Protein AF-A0A7C1PRJ1-F1 (afdb_monomer)

pLDDT: mean 84.75, std 14.12, range [40.81, 98.5]

Solvent-accessible surface area (backbone atoms only — not comparable to full-atom values): 10157 Å² total; per-residue (Å²): 133,81,65,64,43,57,69,66,40,66,65,68,80,24,34,33,68,49,69,52,70,80,48,68,60,57,51,78,45,40,36,42,38,37,33,38,34,29,22,87,46,89,61,28,51,76,26,35,41,31,35,38,67,64,74,95,75,82,48,55,65,56,33,47,46,44,40,26,69,74,67,73,46,89,37,40,50,69,41,72,50,75,47,79,43,42,40,65,62,41,76,69,34,99,83,60,42,29,58,49,48,70,56,30,50,72,73,23,37,47,36,42,36,33,34,30,31,39,23,42,55,52,76,47,79,49,76,44,53,57,74,57,68,38,54,22,18,42,37,49,88,96,38,74,90,64,53,40,65,45,76,42,48,52,89,52,44,66,63,43,45,76,62,64,25,44,84,36,71,54,79,90,60,87,76,68,80,88,74,78,134

Structure (mmCIF, N/CA/C/O backbone):
data_AF-A0A7C1PRJ1-F1
#
_entry.id   AF-A0A7C1PRJ1-F1
#
loop_
_atom_site.group_PDB
_atom_site.id
_atom_site.type_symbol
_atom_site.label_atom_id
_atom_site.label_alt_id
_atom_site.label_comp_id
_atom_site.label_asym_id
_atom_site.label_entity_id
_atom_site.label_seq_id
_atom_site.pdbx_PDB_ins_code
_atom_site.Cartn_x
_atom_site.Cartn_y
_atom_site.Cartn_z
_atom_site.occupancy
_atom_site.B_iso_or_equiv
_atom_site.auth_seq_id
_atom_site.auth_comp_id
_atom_site.auth_asym_id
_atom_site.auth_atom_id
_atom_site.pdbx_PDB_model_num
ATOM 1 N N . MET A 1 1 ? 2.997 -19.842 -18.605 1.00 44.84 1 MET A N 1
ATOM 2 C CA . MET A 1 1 ? 3.016 -19.420 -17.193 1.00 44.84 1 MET A CA 1
ATOM 3 C C . MET A 1 1 ? 4.464 -19.127 -16.855 1.00 44.84 1 MET A C 1
ATOM 5 O O . MET A 1 1 ? 5.255 -20.061 -16.779 1.00 44.84 1 MET A O 1
ATOM 9 N N . PHE A 1 2 ? 4.849 -17.852 -16.844 1.00 41.69 2 PHE A N 1
ATOM 10 C CA . PHE A 1 2 ? 6.206 -17.475 -16.455 1.00 41.69 2 PHE A CA 1
ATOM 11 C C . PHE A 1 2 ? 6.364 -17.770 -14.956 1.00 41.69 2 PHE A C 1
ATOM 13 O O . PHE A 1 2 ? 5.438 -17.482 -14.199 1.00 41.69 2 PHE A O 1
ATOM 20 N N . PRO A 1 3 ? 7.455 -18.409 -14.512 1.00 54.06 3 PRO A N 1
ATOM 21 C CA . PRO A 1 3 ? 7.665 -18.651 -13.092 1.00 54.06 3 PRO A CA 1
ATOM 22 C C . PRO A 1 3 ? 7.803 -17.309 -12.362 1.00 54.06 3 PRO A C 1
ATOM 24 O O . PRO A 1 3 ? 8.661 -16.502 -12.718 1.00 54.06 3 PRO A O 1
ATOM 27 N N . HIS A 1 4 ? 6.959 -17.079 -11.354 1.00 60.19 4 HIS A N 1
ATOM 28 C CA . HIS A 1 4 ? 7.055 -15.903 -10.491 1.00 60.19 4 HIS A CA 1
ATOM 29 C C . HIS A 1 4 ? 8.361 -15.946 -9.684 1.00 60.19 4 HIS A C 1
ATOM 31 O O . HIS A 1 4 ? 8.745 -17.006 -9.176 1.00 60.19 4 HIS A O 1
ATOM 37 N N . ARG A 1 5 ? 9.039 -14.803 -9.549 1.00 71.88 5 ARG A N 1
ATOM 38 C CA . ARG A 1 5 ? 10.147 -14.639 -8.606 1.00 71.88 5 ARG A CA 1
ATOM 39 C C . ARG A 1 5 ? 9.638 -14.724 -7.175 1.00 71.88 5 ARG A C 1
ATOM 41 O O . ARG A 1 5 ? 8.565 -14.220 -6.850 1.00 71.88 5 ARG A O 1
ATOM 48 N N . GLN A 1 6 ? 10.452 -15.339 -6.327 1.00 80.19 6 GLN A N 1
ATOM 49 C CA . GLN A 1 6 ? 10.369 -15.154 -4.883 1.00 80.19 6 GLN A CA 1
ATOM 50 C C . GLN A 1 6 ? 11.052 -13.825 -4.524 1.00 80.19 6 GLN A C 1
ATOM 52 O O . GLN A 1 6 ? 11.811 -13.273 -5.325 1.00 80.19 6 GLN A O 1
ATOM 57 N N . PHE A 1 7 ? 10.815 -13.337 -3.311 1.00 85.12 7 PHE A N 1
ATOM 58 C CA . PHE A 1 7 ? 11.649 -12.291 -2.720 1.00 85.12 7 PHE A CA 1
ATOM 59 C C . PHE A 1 7 ? 13.135 -12.680 -2.777 1.00 85.12 7 PHE A C 1
ATOM 61 O O . PHE A 1 7 ? 13.467 -13.869 -2.755 1.00 85.12 7 PHE A O 1
ATOM 68 N N . ASP A 1 8 ? 14.011 -11.684 -2.909 1.00 82.00 8 ASP A N 1
ATOM 69 C CA . ASP A 1 8 ? 15.469 -11.832 -3.041 1.00 82.00 8 ASP A CA 1
ATOM 70 C C . ASP A 1 8 ? 15.973 -12.580 -4.296 1.00 82.00 8 ASP A C 1
ATOM 72 O O . ASP A 1 8 ? 17.187 -12.709 -4.500 1.00 82.00 8 ASP A O 1
ATOM 76 N N . ASP A 1 9 ? 15.089 -13.038 -5.193 1.00 80.19 9 ASP A N 1
ATOM 77 C CA . ASP A 1 9 ? 15.491 -13.689 -6.443 1.00 80.19 9 ASP A CA 1
ATOM 78 C C . ASP A 1 9 ? 15.912 -12.645 -7.495 1.00 80.19 9 ASP A C 1
ATOM 80 O O . ASP A 1 9 ? 15.100 -11.928 -8.087 1.00 80.19 9 ASP A O 1
ATOM 84 N N . LYS A 1 10 ? 17.219 -12.572 -7.767 1.00 76.31 10 LYS A N 1
ATOM 85 C CA . LYS A 1 10 ? 17.805 -11.668 -8.772 1.00 76.31 10 LYS A CA 1
ATOM 86 C C . LYS A 1 10 ? 17.862 -12.263 -10.190 1.00 76.31 10 LYS A C 1
ATOM 88 O O . LYS A 1 10 ? 18.464 -11.645 -11.067 1.00 76.31 10 LYS A O 1
ATOM 93 N N . ALA A 1 11 ? 17.270 -13.435 -10.440 1.00 71.75 11 ALA A N 1
ATOM 94 C CA . ALA A 1 11 ? 17.281 -14.076 -11.756 1.00 71.75 11 ALA A CA 1
ATOM 95 C C . ALA A 1 11 ? 16.498 -13.281 -12.816 1.00 71.75 11 ALA A C 1
ATOM 97 O O . ALA A 1 11 ? 15.310 -13.054 -12.654 1.00 71.75 11 ALA A O 1
ATOM 98 N N . VAL A 1 12 ? 17.148 -12.927 -13.928 1.00 69.62 12 VAL A N 1
ATOM 99 C CA . VAL A 1 12 ? 16.560 -12.181 -15.065 1.00 69.62 12 VAL A CA 1
ATOM 100 C C . VAL A 1 12 ? 15.389 -12.911 -15.753 1.00 69.62 12 VAL A C 1
ATOM 102 O O . VAL A 1 12 ? 15.313 -14.143 -15.709 1.00 69.62 12 VAL A O 1
ATOM 105 N N . ASN A 1 13 ? 14.531 -12.161 -16.455 1.00 71.06 13 ASN A N 1
ATOM 106 C CA . ASN A 1 13 ? 13.353 -12.620 -17.211 1.00 71.06 13 ASN A CA 1
ATOM 107 C C . ASN A 1 13 ? 12.312 -13.396 -16.379 1.00 71.06 13 ASN A C 1
ATOM 109 O O . ASN A 1 13 ? 11.837 -14.470 -16.771 1.00 71.06 13 ASN A O 1
ATOM 113 N N . ARG A 1 14 ? 11.976 -12.878 -15.198 1.00 76.06 14 ARG A N 1
ATOM 114 C CA . ARG A 1 14 ? 10.925 -13.400 -14.320 1.00 76.06 14 ARG A CA 1
ATOM 115 C C . ARG A 1 14 ? 10.167 -12.273 -13.641 1.00 76.06 14 ARG A C 1
ATOM 117 O O . ARG A 1 14 ? 10.776 -11.418 -13.008 1.00 76.06 14 ARG A O 1
ATOM 124 N N . VAL A 1 15 ? 8.845 -12.342 -13.698 1.00 83.50 15 VAL A N 1
ATOM 125 C CA . VAL A 1 15 ? 7.944 -11.379 -13.055 1.00 83.50 15 VAL A CA 1
ATOM 126 C C . VAL A 1 15 ? 7.851 -11.618 -11.549 1.00 83.50 15 VAL A C 1
ATOM 128 O O . VAL A 1 15 ? 7.983 -12.755 -11.095 1.00 83.50 15 VAL A O 1
ATOM 131 N N . PHE A 1 16 ? 7.566 -10.580 -10.774 1.00 88.50 16 PHE A N 1
ATOM 132 C CA . PHE A 1 16 ? 7.199 -10.686 -9.362 1.00 88.50 16 PHE A CA 1
ATOM 133 C C . PHE A 1 16 ? 5.705 -10.403 -9.190 1.00 88.50 16 PHE A C 1
ATOM 135 O O . PHE A 1 16 ? 5.164 -9.510 -9.837 1.00 88.50 16 PHE A O 1
ATOM 142 N N . GLY A 1 17 ? 5.045 -11.164 -8.317 1.00 89.94 17 GLY A N 1
ATOM 143 C CA . GLY A 1 17 ? 3.646 -10.957 -7.953 1.00 89.94 17 GLY A CA 1
ATOM 144 C C . GLY A 1 17 ? 3.426 -11.266 -6.476 1.00 89.94 17 GLY A C 1
ATOM 145 O O . GLY A 1 17 ? 3.928 -12.277 -5.980 1.00 89.94 17 GLY A O 1
ATOM 146 N N . HIS A 1 18 ? 2.683 -10.412 -5.780 1.00 91.06 18 HIS A N 1
ATOM 147 C CA . HIS A 1 18 ? 2.303 -10.614 -4.387 1.00 91.06 18 HIS A CA 1
ATOM 148 C C . HIS A 1 18 ? 0.939 -9.995 -4.094 1.00 91.06 18 HIS A C 1
ATOM 150 O O . HIS A 1 18 ? 0.624 -8.941 -4.6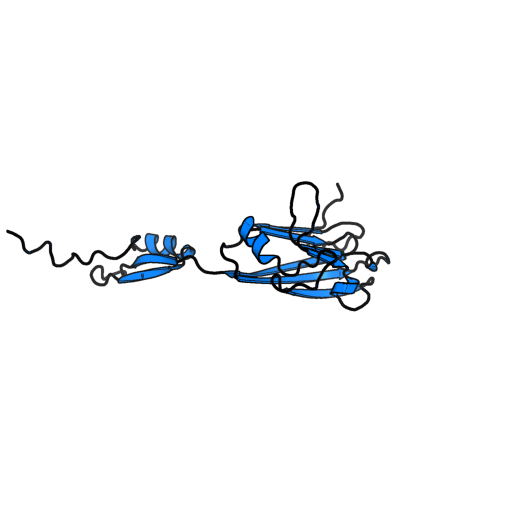33 1.00 91.06 18 HIS A O 1
ATOM 156 N N . THR A 1 19 ? 0.188 -10.606 -3.181 1.00 92.56 19 THR A N 1
ATOM 157 C CA . THR A 1 19 ? -1.082 -10.071 -2.685 1.00 92.56 19 THR A CA 1
ATOM 158 C C . THR A 1 19 ? -1.016 -9.958 -1.168 1.00 92.56 19 THR A C 1
ATOM 160 O O . THR A 1 19 ? -0.854 -10.966 -0.475 1.00 92.56 19 THR A O 1
ATOM 163 N N . PHE A 1 20 ? -1.177 -8.746 -0.636 1.00 94.69 20 PHE A N 1
ATOM 164 C CA . PHE A 1 20 ? -1.501 -8.563 0.775 1.00 94.69 20 PHE A CA 1
ATOM 165 C C . PHE A 1 20 ? -2.979 -8.895 0.967 1.00 94.69 20 PHE A C 1
ATOM 167 O O . PHE A 1 20 ? -3.830 -8.191 0.443 1.00 94.69 20 PHE A O 1
ATOM 174 N N . THR A 1 21 ? -3.297 -9.956 1.703 1.00 92.50 21 THR A N 1
ATOM 175 C CA . THR A 1 21 ? -4.686 -10.381 1.956 1.00 92.50 21 THR A CA 1
ATOM 176 C C . THR A 1 21 ? -5.135 -10.037 3.371 1.00 92.50 21 THR A C 1
ATOM 178 O O . THR A 1 21 ? -4.318 -10.057 4.292 1.00 92.50 21 THR A O 1
ATOM 181 N N . GLY A 1 22 ? -6.441 -9.854 3.579 1.00 90.75 22 GLY A N 1
ATOM 182 C CA . GLY A 1 22 ? -7.007 -9.656 4.918 1.00 90.75 22 GLY A CA 1
ATOM 183 C C . GLY A 1 22 ? -6.713 -8.267 5.477 1.00 90.75 22 GLY A C 1
ATOM 184 O O . GLY A 1 22 ? -6.505 -8.116 6.683 1.00 90.75 22 GLY A O 1
ATOM 185 N N . LEU A 1 23 ? -6.657 -7.267 4.594 1.00 93.31 23 LEU A N 1
ATOM 186 C CA . LEU A 1 23 ? -6.505 -5.877 4.994 1.00 93.31 23 LEU A CA 1
ATOM 187 C C . LEU A 1 23 ? -7.691 -5.440 5.866 1.00 93.31 23 LEU A C 1
ATOM 189 O O . LEU A 1 23 ? -8.811 -5.923 5.674 1.00 93.31 23 LEU A O 1
ATOM 193 N N . PRO A 1 24 ? -7.466 -4.540 6.839 1.00 91.25 24 PRO A N 1
ATOM 194 C CA . PRO A 1 24 ? -8.554 -4.000 7.638 1.00 91.25 24 PRO A CA 1
ATOM 195 C C . PRO A 1 24 ? -9.544 -3.238 6.753 1.00 91.25 24 PRO A C 1
ATOM 197 O O . PRO A 1 24 ? -9.184 -2.695 5.712 1.00 91.25 24 PRO A O 1
ATOM 200 N N . GLU A 1 25 ? -10.795 -3.171 7.195 1.00 87.56 25 GLU A N 1
ATOM 201 C CA . GLU A 1 25 ? -11.789 -2.286 6.588 1.00 87.56 25 GLU A CA 1
ATOM 202 C C . GLU A 1 25 ? -11.528 -0.813 6.952 1.00 87.56 25 GLU A C 1
ATOM 204 O O . GLU 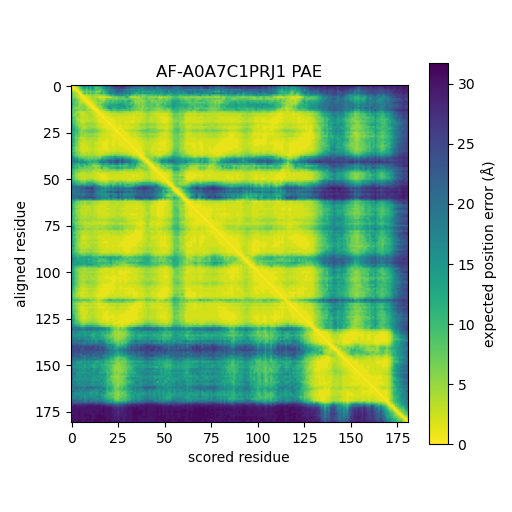A 1 25 ? -10.860 -0.521 7.946 1.00 87.56 25 GLU A O 1
ATOM 209 N N . ASP A 1 26 ? -12.129 0.102 6.186 1.00 91.25 26 ASP A N 1
ATOM 210 C CA . ASP A 1 26 ? -12.039 1.558 6.368 1.00 91.25 26 ASP A CA 1
ATOM 211 C C . ASP A 1 26 ? -10.595 2.075 6.351 1.00 91.25 26 ASP A C 1
ATOM 213 O O . ASP A 1 26 ? -10.180 2.860 7.200 1.00 91.25 26 ASP A O 1
ATOM 217 N N . ILE A 1 27 ? -9.790 1.622 5.390 1.00 94.94 27 ILE A N 1
ATOM 218 C CA . ILE A 1 27 ? -8.462 2.184 5.137 1.00 94.94 27 ILE A CA 1
ATOM 219 C C . ILE A 1 27 ? -8.632 3.650 4.729 1.00 94.94 27 ILE A C 1
ATOM 221 O O . ILE A 1 27 ? -9.314 3.957 3.753 1.00 94.94 27 ILE A O 1
ATOM 225 N N . GLN A 1 28 ? -7.985 4.545 5.472 1.00 94.81 28 GLN A N 1
ATOM 226 C CA . GLN A 1 28 ? -8.019 5.999 5.278 1.00 94.81 28 GLN A CA 1
ATOM 227 C C . GLN A 1 28 ? -6.718 6.519 4.657 1.00 94.81 28 GLN A C 1
ATOM 229 O O . GLN A 1 28 ? -6.718 7.541 3.973 1.00 94.81 28 GLN A O 1
ATOM 234 N N . ALA A 1 29 ? -5.606 5.817 4.881 1.00 96.19 29 ALA A N 1
ATOM 235 C CA . ALA A 1 29 ? -4.331 6.066 4.222 1.00 96.19 29 ALA A CA 1
ATOM 236 C C . ALA A 1 29 ? -3.514 4.774 4.147 1.00 96.19 29 ALA A C 1
ATOM 238 O O . ALA A 1 29 ? -3.605 3.924 5.034 1.00 96.19 29 ALA A O 1
ATOM 239 N N . ALA A 1 30 ? -2.680 4.641 3.119 1.00 97.75 30 ALA A N 1
ATOM 240 C CA . ALA A 1 30 ? -1.749 3.530 3.010 1.00 97.75 30 ALA A CA 1
ATOM 241 C C . ALA A 1 30 ? -0.465 3.941 2.285 1.00 97.75 30 ALA A C 1
ATOM 243 O O . ALA A 1 30 ? -0.498 4.725 1.332 1.00 97.75 30 ALA A O 1
ATOM 244 N N . THR A 1 31 ? 0.652 3.372 2.732 1.00 98.44 31 THR A N 1
ATOM 245 C CA . THR A 1 31 ? 1.968 3.521 2.109 1.00 98.44 31 THR A CA 1
ATOM 246 C C . THR A 1 31 ? 2.547 2.144 1.825 1.00 98.44 31 THR A C 1
ATOM 248 O O . THR A 1 31 ? 2.663 1.326 2.741 1.00 98.44 31 THR A O 1
ATOM 251 N N . LEU A 1 32 ? 2.943 1.909 0.575 1.00 98.38 32 LEU A N 1
ATOM 252 C CA . LEU A 1 32 ? 3.737 0.748 0.185 1.00 98.38 32 LEU A CA 1
ATOM 253 C C . LEU A 1 32 ? 5.211 1.151 0.119 1.00 98.38 32 LEU A C 1
ATOM 255 O O . LEU A 1 32 ? 5.604 1.949 -0.733 1.00 98.38 32 LEU A O 1
ATOM 259 N N . GLU A 1 33 ? 6.022 0.586 1.004 1.00 98.50 33 GLU A N 1
ATOM 260 C CA . GLU A 1 33 ? 7.473 0.587 0.864 1.00 98.50 33 GLU A CA 1
ATOM 261 C C . GLU A 1 33 ? 7.886 -0.661 0.080 1.00 98.50 33 GLU A C 1
ATOM 263 O O . GLU A 1 33 ? 7.509 -1.778 0.432 1.00 98.50 33 GLU A O 1
ATOM 268 N N . ILE A 1 34 ? 8.658 -0.482 -0.986 1.00 97.94 34 ILE A N 1
ATOM 269 C CA . ILE A 1 34 ? 9.162 -1.581 -1.809 1.00 97.94 34 ILE A CA 1
ATOM 270 C C . ILE A 1 34 ? 10.618 -1.329 -2.172 1.00 97.94 34 ILE A C 1
ATOM 272 O O . ILE A 1 34 ? 10.957 -0.263 -2.689 1.00 97.94 34 ILE A O 1
ATOM 276 N N . ARG A 1 35 ? 11.485 -2.315 -1.934 1.00 96.75 35 ARG A N 1
ATOM 277 C CA . ARG A 1 35 ? 12.873 -2.271 -2.399 1.00 96.75 35 ARG A CA 1
ATOM 278 C C . ARG A 1 35 ? 13.039 -3.109 -3.656 1.00 96.75 35 ARG A C 1
ATOM 280 O O . ARG A 1 35 ? 12.791 -4.314 -3.646 1.00 96.75 35 ARG A O 1
ATOM 287 N N . MET A 1 36 ? 13.478 -2.456 -4.728 1.00 94.75 36 MET A N 1
ATOM 288 C CA . MET A 1 36 ? 13.665 -3.066 -6.041 1.00 94.75 36 MET A CA 1
ATOM 289 C C . MET A 1 36 ? 15.113 -2.958 -6.506 1.00 94.75 36 MET A C 1
ATOM 291 O O . MET A 1 36 ? 15.802 -1.975 -6.234 1.00 94.75 36 MET A O 1
ATOM 295 N N . PHE A 1 37 ? 15.553 -3.967 -7.253 1.00 91.88 37 PHE A N 1
ATOM 296 C CA . PHE A 1 37 ? 16.880 -4.033 -7.849 1.00 91.88 37 PHE A CA 1
ATOM 297 C C . PHE A 1 37 ? 16.771 -4.346 -9.342 1.00 91.88 37 PHE A C 1
ATOM 299 O O . PHE A 1 37 ? 16.271 -5.404 -9.727 1.00 91.88 37 PHE A O 1
ATOM 306 N N . ALA A 1 38 ? 17.276 -3.449 -10.183 1.00 89.12 38 ALA A N 1
ATOM 307 C CA . ALA A 1 38 ? 17.413 -3.684 -11.610 1.00 89.12 38 ALA A CA 1
ATOM 308 C C . ALA A 1 38 ? 18.466 -4.771 -11.851 1.00 89.12 38 ALA A C 1
ATOM 310 O O . ALA A 1 38 ? 19.649 -4.596 -11.531 1.00 89.12 38 ALA A O 1
ATOM 311 N N . GLY A 1 39 ? 18.049 -5.893 -12.444 1.00 79.00 39 GLY A N 1
ATOM 312 C CA . GLY A 1 39 ? 18.966 -6.941 -12.876 1.00 79.00 39 GLY A CA 1
ATOM 313 C C . GLY A 1 39 ? 20.029 -6.414 -13.846 1.00 79.00 39 GLY A C 1
ATOM 314 O O . GLY A 1 39 ? 19.919 -5.329 -14.402 1.00 79.00 39 GLY A O 1
ATOM 315 N N . GLY A 1 40 ? 21.086 -7.186 -14.094 1.00 68.94 40 GLY A N 1
ATOM 316 C CA . GLY A 1 40 ? 22.196 -6.752 -14.958 1.00 68.94 40 GLY A CA 1
ATOM 317 C C . GLY A 1 40 ? 21.888 -6.656 -16.464 1.00 68.94 40 GLY A C 1
ATOM 318 O O . GLY A 1 40 ? 22.832 -6.602 -17.250 1.00 68.94 40 GLY A O 1
ATOM 319 N N . SER A 1 41 ? 20.619 -6.704 -16.891 1.00 69.94 41 SER A N 1
ATOM 320 C CA . SER A 1 41 ? 20.218 -6.672 -18.307 1.00 69.94 41 SER A CA 1
ATOM 321 C C . SER A 1 41 ? 20.024 -5.230 -18.811 1.00 69.94 41 SER A C 1
ATOM 323 O O . SER A 1 41 ? 19.837 -4.299 -18.031 1.00 69.94 41 SER A O 1
ATOM 325 N N . SER A 1 42 ? 20.056 -5.027 -20.134 1.00 63.62 42 SER A N 1
ATOM 326 C CA . SER A 1 42 ? 19.700 -3.742 -20.759 1.00 63.62 42 SER A CA 1
ATOM 327 C C . SER A 1 42 ? 18.190 -3.546 -20.932 1.00 63.62 42 SER A C 1
ATOM 329 O O . SER A 1 42 ? 17.776 -2.502 -21.432 1.00 63.62 42 SER A O 1
ATOM 331 N N . LEU A 1 43 ? 17.372 -4.548 -20.592 1.00 74.81 43 LEU A N 1
ATOM 332 C CA . LEU A 1 43 ? 15.928 -4.505 -20.815 1.00 74.81 43 LEU A CA 1
ATOM 333 C C . LEU A 1 43 ? 15.167 -3.916 -19.625 1.00 74.81 43 LEU A C 1
ATOM 335 O O . LEU A 1 43 ? 14.158 -3.287 -19.880 1.00 74.81 43 LEU A O 1
ATOM 339 N N . VAL A 1 44 ? 15.731 -3.905 -18.408 1.00 77.56 44 VAL A N 1
ATOM 340 C CA . VAL A 1 44 ? 15.143 -3.273 -17.198 1.00 77.56 44 VAL A CA 1
ATOM 341 C C . VAL A 1 44 ? 14.517 -1.886 -17.416 1.00 77.56 44 VAL A C 1
ATOM 343 O O . VAL A 1 44 ? 13.593 -1.497 -16.715 1.00 77.56 44 VAL A O 1
ATOM 346 N N . SER A 1 45 ? 15.004 -1.110 -18.387 1.00 78.81 45 SER A N 1
ATOM 347 C CA . SER A 1 45 ? 14.483 0.227 -18.690 1.00 78.81 45 SER A CA 1
ATOM 348 C C . SER A 1 45 ? 13.022 0.261 -19.163 1.00 78.81 45 SER A C 1
ATOM 350 O O . SER A 1 45 ? 12.410 1.331 -19.092 1.00 78.81 45 SER A O 1
ATOM 3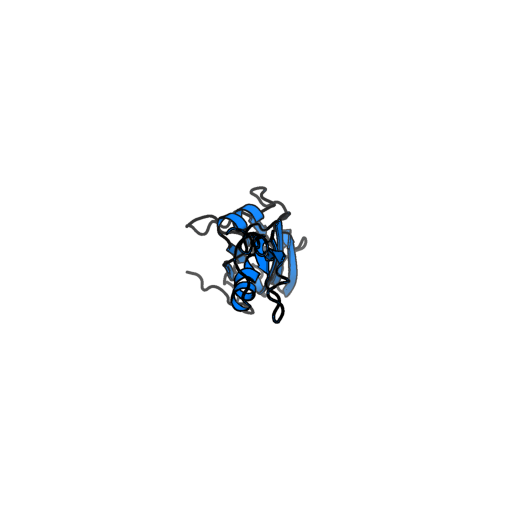52 N N . ASN A 1 46 ? 12.467 -0.866 -19.632 1.00 81.62 46 ASN A N 1
ATOM 353 C CA . ASN A 1 46 ? 11.060 -0.987 -20.022 1.00 81.62 46 ASN A CA 1
ATOM 354 C C . ASN A 1 46 ? 10.165 -1.613 -18.938 1.00 81.62 46 ASN A C 1
ATOM 356 O O . ASN A 1 46 ? 8.964 -1.724 -19.176 1.00 81.62 46 ASN A O 1
ATOM 360 N N . ASP A 1 47 ? 10.722 -1.966 -17.778 1.00 87.94 47 ASP A N 1
ATOM 361 C CA . ASP A 1 47 ? 9.964 -2.555 -16.680 1.00 87.94 47 ASP A CA 1
ATOM 362 C C . ASP A 1 47 ? 9.047 -1.520 -16.019 1.00 87.94 47 ASP A C 1
ATOM 364 O O . ASP A 1 47 ? 9.368 -0.330 -15.896 1.00 87.94 47 ASP A O 1
ATOM 368 N N . ALA A 1 48 ? 7.917 -2.002 -15.516 1.00 91.00 48 ALA A N 1
ATOM 369 C CA . ALA A 1 48 ? 6.948 -1.243 -14.744 1.00 91.00 48 ALA A CA 1
ATOM 370 C C . ALA A 1 48 ? 6.566 -1.963 -13.447 1.00 91.00 48 ALA A C 1
ATOM 372 O O . ALA A 1 48 ? 6.643 -3.192 -13.338 1.00 91.00 48 ALA A O 1
ATOM 373 N N . ILE A 1 49 ? 6.114 -1.169 -12.477 1.00 92.69 49 ILE A N 1
ATOM 374 C CA . ILE A 1 49 ? 5.340 -1.650 -11.335 1.00 92.69 49 ILE A CA 1
ATOM 375 C C . ILE A 1 49 ? 3.863 -1.394 -11.607 1.00 92.69 49 ILE A C 1
ATOM 377 O O . ILE A 1 49 ? 3.488 -0.336 -12.116 1.00 92.69 49 ILE A O 1
ATOM 381 N N . HIS A 1 50 ? 3.034 -2.360 -11.243 1.00 91.50 50 HIS A N 1
ATOM 382 C CA . HIS A 1 50 ? 1.593 -2.228 -11.271 1.00 91.50 50 HIS A CA 1
ATOM 383 C C . HIS A 1 50 ? 1.002 -2.621 -9.923 1.00 91.50 50 HIS A C 1
ATOM 385 O O . HIS A 1 50 ? 1.489 -3.544 -9.264 1.00 91.50 50 HIS A O 1
ATOM 391 N N . LEU A 1 51 ? -0.040 -1.902 -9.524 1.00 91.88 51 LEU A N 1
ATOM 392 C CA . LEU A 1 51 ? -0.757 -2.119 -8.280 1.00 91.88 51 LEU A CA 1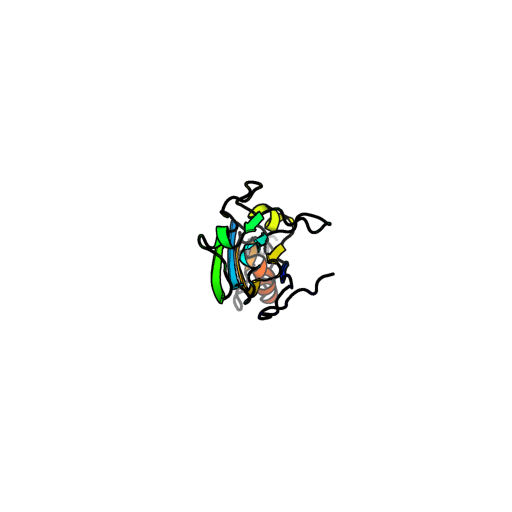
ATOM 393 C C . LEU A 1 51 ? -2.229 -2.367 -8.573 1.00 91.88 51 LEU A C 1
ATOM 395 O O . LEU A 1 51 ? -2.779 -1.771 -9.502 1.00 91.88 51 LEU A O 1
ATOM 399 N N . GLU A 1 52 ? -2.831 -3.192 -7.718 1.00 88.25 52 GLU A N 1
ATOM 400 C CA . GLU A 1 52 ? -4.263 -3.487 -7.675 1.00 88.25 52 GLU A CA 1
ATOM 401 C C . GLU A 1 52 ? -4.785 -4.179 -8.947 1.00 88.25 52 GLU A C 1
ATOM 403 O O . GLU A 1 52 ? -4.952 -3.576 -10.017 1.00 88.25 52 GLU A O 1
ATOM 408 N N . LEU A 1 53 ? -5.045 -5.484 -8.840 1.00 81.56 53 LEU A N 1
ATOM 409 C CA . LEU A 1 53 ? -5.542 -6.274 -9.956 1.00 81.56 53 LEU A CA 1
ATOM 410 C C . LEU A 1 53 ? -7.066 -6.156 -10.042 1.00 81.56 53 LEU A C 1
ATOM 412 O O . LEU A 1 53 ? -7.799 -6.710 -9.229 1.00 81.56 53 LEU A O 1
ATOM 416 N N . THR A 1 54 ? -7.574 -5.514 -11.093 1.00 68.69 54 THR A N 1
ATOM 417 C CA . THR A 1 54 ? -9.019 -5.424 -11.327 1.00 68.69 54 THR A CA 1
ATOM 418 C C . THR A 1 54 ? -9.466 -6.435 -12.392 1.00 68.69 54 THR A C 1
ATOM 420 O O . THR A 1 54 ? -9.455 -6.178 -13.594 1.00 68.69 54 THR A O 1
ATOM 423 N N . GLY A 1 55 ? -9.910 -7.623 -11.957 1.00 58.62 55 GLY A N 1
ATOM 424 C CA . GLY A 1 55 ? -10.586 -8.617 -12.810 1.00 58.62 55 GLY A CA 1
ATOM 425 C C . GLY A 1 55 ? -9.792 -9.893 -13.142 1.00 58.62 55 GLY A C 1
ATOM 426 O O . GLY A 1 55 ? -8.765 -10.192 -12.551 1.00 58.62 55 GLY A O 1
ATOM 427 N N . ILE A 1 56 ? -10.321 -10.696 -14.078 1.00 44.56 56 ILE A N 1
ATOM 428 C CA . ILE A 1 56 ? -9.981 -12.130 -14.259 1.00 44.56 56 ILE A CA 1
ATOM 429 C C . ILE A 1 56 ? -8.945 -12.410 -15.376 1.00 44.56 56 ILE A C 1
ATOM 431 O O . ILE A 1 56 ? -8.750 -13.564 -15.745 1.00 44.56 56 ILE A O 1
ATOM 435 N N . ASN A 1 57 ? -8.306 -11.381 -15.950 1.00 51.09 57 ASN A N 1
ATOM 436 C CA . ASN A 1 57 ? -7.432 -11.514 -17.133 1.00 51.09 57 ASN A CA 1
ATOM 437 C C . ASN A 1 57 ? -6.069 -10.805 -16.994 1.00 51.09 57 ASN A C 1
ATOM 439 O O . ASN A 1 57 ? -5.543 -10.326 -17.997 1.00 51.09 57 ASN A O 1
ATOM 443 N N . ASP A 1 58 ? -5.516 -10.685 -15.785 1.00 48.47 58 ASP A N 1
ATOM 444 C CA . ASP A 1 58 ? -4.203 -10.048 -15.561 1.00 48.47 58 ASP A CA 1
ATOM 445 C C . ASP A 1 58 ? -4.118 -8.575 -16.029 1.00 48.47 58 ASP A C 1
ATOM 447 O O . ASP A 1 58 ? -3.037 -8.050 -16.303 1.00 48.47 58 ASP A O 1
ATOM 451 N N . ALA A 1 59 ? -5.256 -7.878 -16.121 1.00 54.66 59 ALA A N 1
ATOM 452 C CA . ALA A 1 59 ? -5.278 -6.438 -16.346 1.00 54.66 59 ALA A CA 1
ATOM 453 C C . ALA A 1 59 ? -5.000 -5.723 -15.014 1.00 54.66 59 ALA A C 1
ATOM 455 O O . ALA A 1 59 ? -5.917 -5.375 -14.276 1.00 54.66 59 ALA A O 1
ATOM 456 N N . PHE A 1 60 ? -3.721 -5.543 -14.678 1.00 59.28 60 PHE A N 1
ATOM 457 C CA . PHE A 1 60 ? -3.333 -4.606 -13.627 1.00 59.28 60 PHE A CA 1
ATOM 458 C C . PHE A 1 60 ? -3.643 -3.192 -14.100 1.00 59.28 60 PHE A C 1
ATOM 460 O O . PHE A 1 60 ? -2.937 -2.672 -14.968 1.00 59.28 60 PHE A O 1
ATOM 467 N N . SER A 1 61 ? -4.698 -2.568 -13.591 1.00 58.56 61 SER A N 1
ATOM 468 C CA . SER A 1 61 ? -5.014 -1.216 -14.049 1.00 58.56 61 SER A CA 1
ATOM 469 C C . SER A 1 61 ? -5.929 -0.436 -13.119 1.00 58.56 61 SER A C 1
ATOM 471 O O . SER A 1 61 ? -6.784 0.286 -13.621 1.00 58.56 61 SER A O 1
ATOM 473 N N . SER A 1 62 ? -5.771 -0.541 -11.796 1.00 71.88 62 SER A N 1
ATOM 474 C CA . SER A 1 62 ? -6.079 0.663 -11.005 1.00 71.88 62 SER A CA 1
ATOM 475 C C . SER A 1 62 ? -4.891 1.616 -11.005 1.00 71.88 62 SER A C 1
ATOM 477 O O . SER A 1 62 ? -5.094 2.816 -10.918 1.00 71.88 62 SER A O 1
ATOM 479 N N . TRP A 1 63 ? -3.652 1.108 -11.092 1.00 89.81 63 TRP A N 1
ATOM 480 C CA . TRP A 1 63 ? -2.481 1.962 -11.277 1.00 89.81 63 TRP A CA 1
ATOM 481 C C . TRP A 1 63 ? -1.255 1.218 -11.828 1.00 89.81 63 TRP A C 1
ATOM 483 O O . TRP A 1 63 ? -0.948 0.105 -11.391 1.00 89.81 63 TRP A O 1
ATOM 493 N N . GLY A 1 64 ? -0.478 1.846 -12.717 1.00 89.75 64 GLY A N 1
ATOM 494 C CA . GLY A 1 64 ? 0.851 1.339 -13.082 1.00 89.75 64 GLY A CA 1
ATOM 495 C C . GLY A 1 64 ? 1.802 2.378 -13.668 1.00 89.75 64 GLY A C 1
ATOM 496 O O . GLY A 1 64 ? 1.403 3.263 -14.419 1.00 89.75 64 GLY A O 1
ATOM 497 N N . LEU A 1 65 ? 3.097 2.260 -13.366 1.00 91.44 65 LEU A N 1
ATOM 498 C CA . LEU A 1 65 ? 4.102 3.213 -13.833 1.00 91.44 65 LEU A CA 1
ATOM 499 C C . LEU A 1 65 ? 5.422 2.530 -14.194 1.00 91.44 65 LEU A C 1
ATOM 501 O O . LEU A 1 65 ? 5.942 1.695 -13.453 1.00 91.44 65 LEU A O 1
ATOM 505 N N . GLY A 1 66 ? 5.994 2.938 -15.330 1.00 92.38 66 GLY A N 1
ATOM 506 C CA . GLY A 1 66 ? 7.331 2.513 -15.742 1.00 92.38 66 GLY A CA 1
ATOM 507 C C . GLY A 1 66 ? 8.390 2.940 -14.725 1.00 92.38 66 GLY A C 1
ATOM 508 O O . GLY A 1 66 ? 8.370 4.073 -14.241 1.00 92.38 66 GLY A O 1
ATOM 509 N N . LEU A 1 67 ? 9.352 2.067 -14.428 1.00 93.19 67 LEU A N 1
ATOM 510 C CA . LEU A 1 67 ? 10.336 2.283 -13.364 1.00 93.19 67 LEU A CA 1
ATOM 511 C C . LEU A 1 67 ? 11.251 3.479 -13.624 1.00 93.19 67 LEU A C 1
ATOM 513 O O . LEU A 1 67 ? 11.621 4.171 -12.683 1.00 93.19 67 LEU A O 1
ATOM 517 N N . THR A 1 68 ? 11.541 3.803 -14.886 1.00 92.69 68 THR A N 1
ATOM 518 C CA . THR A 1 68 ? 12.256 5.047 -15.229 1.00 92.69 68 THR A CA 1
ATOM 519 C C . THR A 1 68 ? 11.451 6.294 -14.840 1.00 92.69 68 THR A C 1
ATOM 521 O O . THR A 1 68 ? 12.011 7.263 -14.329 1.00 92.69 68 THR A O 1
ATOM 524 N N . ALA A 1 69 ? 10.130 6.284 -15.051 1.00 92.94 69 ALA A N 1
ATOM 525 C CA . ALA A 1 69 ? 9.266 7.398 -14.667 1.00 92.94 69 ALA A CA 1
ATOM 526 C C . ALA A 1 69 ? 9.088 7.464 -13.144 1.00 92.94 69 ALA A C 1
ATOM 528 O O . ALA A 1 69 ? 9.171 8.547 -12.572 1.00 92.94 69 ALA A O 1
ATOM 529 N N . LEU A 1 70 ? 8.928 6.310 -12.488 1.00 94.38 70 LEU A N 1
ATOM 530 C CA . LEU A 1 70 ? 8.826 6.222 -11.033 1.00 94.38 70 LEU A CA 1
ATOM 531 C C . LEU A 1 70 ? 10.108 6.687 -10.329 1.00 94.38 70 LEU A C 1
ATOM 533 O O . LEU A 1 70 ? 10.049 7.399 -9.330 1.00 94.38 70 LEU A O 1
ATOM 537 N N . PHE A 1 71 ? 11.270 6.292 -10.850 1.00 94.44 71 PHE A N 1
ATOM 538 C CA . PHE A 1 71 ? 12.570 6.679 -10.309 1.00 94.44 71 PHE A CA 1
ATOM 539 C C . PHE A 1 71 ? 12.940 8.127 -10.643 1.00 94.44 71 PHE A C 1
ATOM 541 O O . PHE A 1 71 ? 13.774 8.730 -9.970 1.00 94.44 71 PHE A O 1
ATOM 548 N N . GLY A 1 72 ? 12.323 8.702 -11.679 1.00 93.12 72 GLY A N 1
ATOM 549 C CA . GLY A 1 72 ? 12.621 10.046 -12.167 1.00 93.12 72 GLY A CA 1
ATOM 550 C C . GLY A 1 72 ? 13.988 10.164 -12.847 1.00 93.12 72 GLY A C 1
ATOM 551 O O . GLY A 1 72 ? 14.406 11.272 -13.176 1.00 93.12 72 GLY A O 1
ATOM 552 N N . GLN A 1 73 ? 14.685 9.043 -13.044 1.00 92.44 73 GLN A N 1
ATOM 553 C CA . GLN A 1 73 ? 15.982 8.886 -13.702 1.00 92.44 73 GLN A CA 1
ATOM 554 C C . GLN A 1 73 ? 16.013 7.515 -14.400 1.00 92.44 73 GLN A C 1
ATOM 556 O O . GLN A 1 73 ? 15.181 6.661 -14.086 1.00 92.44 73 GLN A O 1
ATOM 561 N N . PRO A 1 74 ? 16.954 7.266 -15.330 1.00 92.38 74 PRO A N 1
ATOM 562 C CA . PRO A 1 74 ? 17.054 5.971 -15.996 1.00 92.38 74 PRO A CA 1
ATOM 563 C C . PRO A 1 74 ? 17.145 4.805 -14.999 1.00 92.38 74 PRO A C 1
ATOM 565 O O . PRO A 1 74 ? 18.066 4.752 -14.183 1.00 92.38 74 PRO A O 1
ATOM 568 N N . TRP A 1 75 ? 16.203 3.863 -15.090 1.00 93.25 75 TRP A N 1
ATOM 569 C CA . TRP A 1 75 ? 16.278 2.577 -14.397 1.00 93.25 75 TRP A CA 1
ATOM 570 C C . TRP A 1 75 ? 17.134 1.629 -15.243 1.00 93.25 75 TRP A C 1
ATOM 572 O O . TRP A 1 75 ? 16.735 1.241 -16.341 1.00 93.25 75 TRP A O 1
ATOM 582 N N . ILE A 1 76 ? 18.358 1.343 -14.794 1.00 90.38 76 ILE A N 1
ATOM 583 C CA . ILE A 1 76 ? 19.384 0.631 -15.574 1.00 90.38 76 ILE A CA 1
ATOM 584 C C . ILE A 1 76 ? 20.028 -0.471 -14.738 1.00 90.38 76 ILE A C 1
ATOM 586 O O . ILE A 1 76 ? 19.919 -0.473 -13.517 1.00 90.38 76 ILE A O 1
ATOM 590 N N . GLY A 1 77 ? 20.727 -1.406 -15.384 1.00 89.38 77 GLY A N 1
ATOM 591 C CA . GLY A 1 77 ? 21.316 -2.537 -14.675 1.00 89.38 77 GLY A CA 1
ATOM 592 C C . GLY A 1 77 ? 22.229 -2.110 -13.523 1.00 89.38 77 GLY A C 1
ATOM 593 O O . GLY A 1 77 ? 23.162 -1.327 -13.713 1.00 89.38 77 GLY A O 1
ATOM 594 N N . GLY A 1 78 ? 21.944 -2.629 -12.327 1.00 86.75 78 GLY A N 1
ATOM 595 C CA . GLY A 1 78 ? 22.620 -2.251 -11.085 1.00 86.75 78 GLY A CA 1
ATOM 596 C C . GLY A 1 78 ? 21.940 -1.141 -10.276 1.00 86.75 78 GLY A C 1
ATOM 597 O O . GLY A 1 78 ? 22.394 -0.878 -9.164 1.00 86.75 78 GLY A O 1
ATOM 598 N N . SER A 1 79 ? 20.867 -0.514 -10.774 1.00 92.00 79 SER A N 1
ATOM 599 C CA . SER A 1 79 ? 20.002 0.340 -9.950 1.00 92.00 79 SER A CA 1
ATOM 600 C C . SER A 1 79 ? 19.439 -0.458 -8.765 1.00 92.00 79 SER A C 1
ATOM 602 O O . SER A 1 79 ? 18.945 -1.570 -8.930 1.00 92.00 79 SER A O 1
ATOM 604 N N . ASP A 1 80 ? 19.511 0.114 -7.566 1.00 93.50 80 ASP A N 1
ATOM 605 C CA . ASP A 1 80 ? 18.999 -0.442 -6.306 1.00 93.50 80 ASP A CA 1
ATOM 606 C C . ASP A 1 80 ? 18.328 0.710 -5.563 1.00 93.50 80 ASP A C 1
ATOM 608 O O . ASP A 1 80 ? 18.986 1.712 -5.268 1.00 93.50 80 ASP A O 1
ATOM 612 N N . GLN A 1 81 ? 17.020 0.614 -5.336 1.00 96.50 81 GLN A N 1
ATOM 613 C CA . GLN A 1 81 ? 16.256 1.710 -4.756 1.00 96.50 81 GLN A CA 1
ATOM 614 C C . GLN A 1 81 ? 15.064 1.203 -3.949 1.00 96.50 81 GLN A C 1
ATOM 616 O O . GLN A 1 81 ? 14.324 0.314 -4.375 1.00 96.50 81 GLN A O 1
ATOM 621 N N . THR A 1 82 ? 14.835 1.856 -2.809 1.00 97.75 82 THR A N 1
ATOM 622 C CA . THR A 1 82 ? 13.586 1.752 -2.051 1.00 97.75 82 THR A CA 1
ATOM 623 C C . THR A 1 82 ? 12.631 2.869 -2.461 1.00 97.75 82 THR A C 1
ATOM 625 O O . THR A 1 82 ? 12.981 4.053 -2.409 1.00 97.75 82 THR A O 1
ATOM 628 N N . PHE A 1 83 ? 11.417 2.500 -2.850 1.00 97.75 83 PHE A N 1
ATOM 629 C CA . PHE A 1 83 ? 10.333 3.410 -3.197 1.00 97.75 83 PHE A CA 1
ATOM 630 C C . PHE A 1 83 ? 9.291 3.425 -2.082 1.00 97.75 83 PHE A C 1
ATOM 632 O O . PHE A 1 83 ? 8.940 2.378 -1.547 1.00 97.75 83 PHE A O 1
ATOM 639 N N . ASN A 1 84 ? 8.790 4.616 -1.756 1.00 97.94 84 ASN A N 1
ATOM 640 C CA . ASN A 1 84 ? 7.699 4.819 -0.806 1.00 97.94 84 ASN A CA 1
ATOM 641 C C . ASN A 1 84 ? 6.503 5.396 -1.561 1.00 97.94 84 ASN A C 1
ATOM 643 O O . ASN A 1 84 ? 6.513 6.568 -1.941 1.00 97.94 84 ASN A O 1
ATOM 647 N N . LEU A 1 85 ? 5.496 4.565 -1.811 1.00 97.25 85 LEU A N 1
ATOM 648 C CA . LEU A 1 85 ? 4.331 4.913 -2.615 1.00 97.25 85 LEU A CA 1
ATOM 649 C C . LEU A 1 85 ? 3.158 5.256 -1.701 1.00 97.25 85 LEU A C 1
ATOM 651 O O . LEU A 1 85 ? 2.673 4.397 -0.969 1.00 97.25 85 LEU A O 1
ATOM 655 N N . ASN A 1 86 ? 2.690 6.503 -1.753 1.00 97.31 86 ASN A N 1
ATOM 656 C CA . ASN A 1 86 ? 1.444 6.902 -1.103 1.00 97.31 86 ASN A CA 1
ATOM 657 C C . ASN A 1 86 ? 0.268 6.439 -1.967 1.00 97.31 86 ASN A C 1
ATOM 659 O O . ASN A 1 86 ? 0.006 7.029 -3.013 1.00 97.31 86 ASN A O 1
ATOM 663 N N . LEU A 1 87 ? -0.454 5.414 -1.518 1.00 96.19 87 LEU A N 1
ATOM 664 C CA . LEU A 1 87 ? -1.509 4.765 -2.302 1.00 96.19 87 LEU A CA 1
ATOM 665 C C . LEU A 1 87 ? -2.776 5.629 -2.452 1.00 96.19 87 LEU A C 1
ATOM 667 O O . LEU A 1 87 ? -3.654 5.301 -3.247 1.00 96.19 87 LEU A O 1
ATOM 671 N N . ALA A 1 88 ? -2.863 6.749 -1.725 1.00 95.31 88 ALA A N 1
ATOM 672 C CA . ALA A 1 88 ? -3.910 7.759 -1.883 1.00 95.31 88 ALA A CA 1
ATOM 673 C C . ALA A 1 88 ? -3.507 8.925 -2.809 1.00 95.31 88 ALA A C 1
ATOM 675 O O . ALA A 1 88 ? -4.335 9.793 -3.086 1.00 95.31 88 ALA A O 1
ATOM 676 N N . ASN A 1 89 ? -2.235 8.997 -3.221 1.00 95.06 89 ASN A N 1
ATOM 677 C CA . ASN A 1 89 ? -1.696 10.068 -4.061 1.00 95.06 89 ASN A CA 1
ATOM 678 C C . ASN A 1 89 ? -0.475 9.581 -4.862 1.00 95.06 89 ASN A C 1
ATOM 680 O O . ASN A 1 89 ? 0.653 10.050 -4.678 1.00 95.06 89 ASN A O 1
ATOM 684 N N . LEU A 1 90 ? -0.711 8.595 -5.719 1.00 94.06 90 LEU A N 1
ATOM 685 C CA . LEU A 1 90 ? 0.242 8.055 -6.674 1.00 94.06 90 LEU A CA 1
ATOM 686 C C . LEU A 1 90 ? 0.487 9.051 -7.812 1.00 94.06 90 LEU A C 1
ATOM 688 O O . LEU A 1 90 ? -0.319 9.940 -8.090 1.00 94.06 90 LEU A O 1
ATOM 692 N N . SER A 1 91 ? 1.628 8.905 -8.482 1.00 91.75 91 SER A N 1
ATOM 693 C CA . SER A 1 91 ? 1.894 9.680 -9.699 1.00 91.75 91 SER A CA 1
ATOM 694 C C . SER A 1 91 ? 0.901 9.272 -10.787 1.00 91.75 91 SER A C 1
ATOM 696 O O . SER A 1 91 ? 0.671 8.077 -10.916 1.00 91.75 91 SER A O 1
ATOM 698 N N . PRO A 1 92 ? 0.338 10.194 -11.583 1.00 84.38 92 PRO A N 1
ATOM 699 C CA . PRO A 1 92 ? -0.609 9.824 -12.632 1.00 84.38 92 PRO A CA 1
ATOM 700 C C . PRO A 1 92 ? -0.016 8.790 -13.593 1.00 84.38 92 PRO A C 1
ATOM 702 O O . PRO A 1 92 ? 1.106 8.969 -14.077 1.00 84.38 92 PRO A O 1
ATOM 705 N N . ASP A 1 93 ? -0.767 7.729 -13.868 1.00 78.75 93 ASP A N 1
ATOM 706 C CA . ASP A 1 93 ? -0.460 6.783 -14.936 1.00 78.75 93 ASP A CA 1
ATOM 707 C C . ASP A 1 93 ? -1.127 7.196 -16.263 1.00 78.75 93 ASP A C 1
ATOM 709 O O . ASP A 1 93 ? -1.615 8.319 -16.423 1.00 78.75 93 ASP A O 1
ATOM 713 N N . GLY A 1 94 ? -1.124 6.298 -17.253 1.00 69.75 94 GLY A N 1
ATOM 714 C CA . GLY A 1 94 ? -1.792 6.533 -18.536 1.00 69.75 94 GLY A CA 1
ATOM 715 C C . GLY A 1 94 ? -3.322 6.604 -18.439 1.00 69.75 94 GLY A C 1
ATOM 716 O O . GLY A 1 94 ? -3.962 7.075 -19.381 1.00 69.75 94 GLY A O 1
ATOM 717 N N . GLN A 1 95 ? -3.900 6.144 -17.328 1.00 69.75 95 GLN A N 1
ATOM 718 C CA . GLN A 1 95 ? -5.330 6.101 -17.036 1.00 69.75 95 GLN A CA 1
ATOM 719 C C . GLN A 1 95 ? -5.768 7.300 -16.174 1.00 69.75 95 GLN A C 1
ATOM 721 O O . GLN A 1 95 ? -6.925 7.713 -16.244 1.00 69.75 95 GLN A O 1
ATOM 726 N N . GLY A 1 96 ? -4.830 7.924 -15.456 1.00 72.88 96 GLY A N 1
ATOM 727 C CA . GLY A 1 96 ? -5.043 9.106 -14.623 1.00 72.88 96 GLY A CA 1
ATOM 728 C C . GLY A 1 96 ? -5.459 8.791 -13.187 1.00 72.88 96 GLY A C 1
ATOM 729 O O . GLY A 1 96 ? -5.745 9.723 -12.432 1.00 72.88 96 GLY A O 1
ATOM 730 N N . ASP A 1 97 ? -5.469 7.517 -12.801 1.00 78.19 97 ASP A N 1
ATOM 731 C CA . ASP A 1 97 ? -5.771 7.109 -11.437 1.00 78.19 97 ASP A CA 1
ATOM 732 C C . ASP A 1 97 ? -4.579 7.434 -10.526 1.00 78.19 97 ASP A C 1
ATOM 734 O O . ASP A 1 97 ? -3.418 7.180 -10.843 1.00 78.19 97 ASP A O 1
ATOM 738 N N . THR A 1 98 ? -4.856 8.064 -9.386 1.00 88.19 98 THR A N 1
ATOM 739 C CA . THR A 1 98 ? -3.831 8.447 -8.397 1.00 88.19 98 THR A 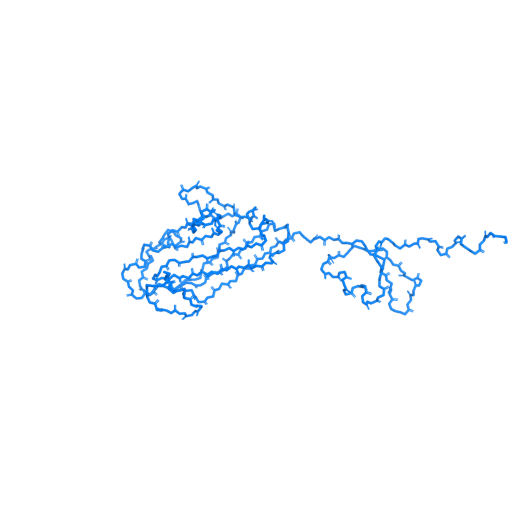CA 1
ATOM 740 C C . THR A 1 98 ? -4.179 7.990 -6.986 1.00 88.19 98 THR A C 1
ATOM 742 O O . THR A 1 98 ? -3.395 8.174 -6.060 1.00 88.19 98 THR A O 1
ATOM 745 N N . ASN A 1 99 ? -5.346 7.382 -6.791 1.00 92.31 99 ASN A N 1
ATOM 746 C CA . ASN A 1 99 ? -5.805 6.922 -5.492 1.00 92.31 99 ASN A CA 1
ATOM 747 C C . ASN A 1 99 ? -6.454 5.550 -5.645 1.00 92.31 99 ASN A C 1
ATOM 749 O O . ASN A 1 99 ? -7.500 5.432 -6.280 1.00 92.31 99 ASN A O 1
ATOM 753 N N . ILE A 1 100 ? -5.839 4.540 -5.033 1.00 92.12 100 ILE A N 1
ATOM 754 C CA . ILE A 1 100 ? -6.302 3.152 -5.106 1.00 92.12 100 ILE A CA 1
ATOM 755 C C . ILE A 1 100 ? -6.901 2.633 -3.791 1.00 92.12 100 ILE A C 1
ATOM 757 O O . ILE A 1 100 ? -7.323 1.483 -3.712 1.00 92.12 100 ILE A O 1
ATOM 761 N N . ILE A 1 101 ? -7.018 3.486 -2.765 1.00 93.94 101 ILE A N 1
ATOM 762 C CA . ILE A 1 101 ? -7.533 3.108 -1.437 1.00 93.94 101 ILE A CA 1
ATOM 763 C C . ILE A 1 101 ? -8.968 2.567 -1.505 1.00 93.94 101 ILE A C 1
ATOM 765 O O . ILE A 1 101 ? -9.345 1.687 -0.730 1.00 93.94 101 ILE A O 1
ATOM 769 N N . SER A 1 102 ? -9.793 3.080 -2.421 1.00 91.19 102 SER A N 1
ATOM 770 C CA . SER A 1 102 ? -11.164 2.592 -2.593 1.00 91.19 102 SER A CA 1
ATOM 771 C C . SER A 1 102 ? -11.224 1.153 -3.096 1.00 91.19 102 SER A C 1
ATOM 773 O O . SER A 1 102 ? -12.153 0.442 -2.726 1.00 91.19 102 SER A O 1
ATOM 775 N N . PHE A 1 103 ? -10.256 0.729 -3.913 1.00 90.50 103 PHE A N 1
ATOM 776 C CA . PHE A 1 103 ? -10.198 -0.639 -4.424 1.00 90.50 103 PHE A CA 1
ATOM 777 C C . PHE A 1 103 ? -9.742 -1.604 -3.328 1.00 90.50 103 PHE A C 1
ATOM 779 O O . PHE A 1 103 ? -10.479 -2.536 -3.028 1.00 90.50 103 PHE A O 1
ATOM 786 N N . MET A 1 104 ? -8.688 -1.244 -2.584 1.00 92.81 104 MET A N 1
ATOM 787 C CA . MET A 1 104 ? -8.226 -2.019 -1.422 1.00 92.81 104 MET A CA 1
ATOM 788 C C . MET A 1 104 ? -9.328 -2.237 -0.370 1.00 92.81 104 MET A C 1
ATOM 790 O O . MET A 1 104 ? -9.410 -3.275 0.284 1.00 92.81 104 MET A O 1
ATOM 794 N N . ASN A 1 105 ? -10.191 -1.237 -0.160 1.00 91.88 105 ASN A N 1
ATOM 795 C CA . ASN A 1 105 ? -11.340 -1.363 0.741 1.00 91.88 105 ASN A CA 1
ATOM 796 C C . ASN A 1 105 ? -12.459 -2.254 0.176 1.00 91.88 105 ASN A C 1
ATOM 798 O O . ASN A 1 105 ? -13.265 -2.766 0.953 1.00 91.88 105 ASN A O 1
ATOM 802 N N . ALA A 1 106 ? -12.550 -2.401 -1.14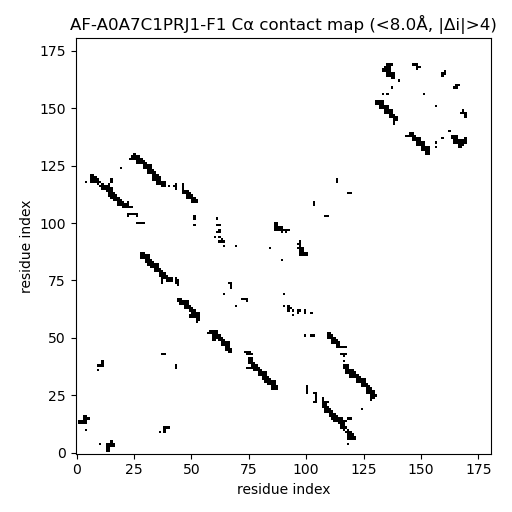7 1.00 90.50 106 ALA A N 1
ATOM 803 C CA . ALA A 1 106 ? -13.607 -3.156 -1.810 1.00 90.50 106 ALA A CA 1
ATOM 804 C C . ALA A 1 106 ? -13.360 -4.669 -1.777 1.00 90.50 106 ALA A C 1
ATOM 806 O O . ALA A 1 106 ? -14.328 -5.429 -1.714 1.00 90.50 106 ALA A O 1
ATOM 807 N N . ASP A 1 107 ? -12.101 -5.104 -1.803 1.00 89.38 107 ASP A N 1
ATOM 808 C CA . ASP A 1 107 ? -11.724 -6.521 -1.824 1.00 89.38 107 ASP A CA 1
ATOM 809 C C . ASP A 1 107 ? -10.874 -6.968 -0.618 1.00 89.38 107 ASP A C 1
ATOM 811 O O . ASP A 1 107 ? -10.608 -8.161 -0.449 1.00 89.38 107 ASP A O 1
ATOM 815 N N . ASN A 1 108 ? -10.503 -6.026 0.256 1.00 92.81 108 ASN A N 1
ATOM 816 C CA . ASN A 1 108 ? -9.641 -6.240 1.417 1.00 92.81 108 ASN A CA 1
ATOM 817 C C . ASN A 1 108 ? -8.270 -6.823 1.050 1.00 92.81 108 ASN A C 1
ATOM 819 O O . ASN A 1 108 ? -7.680 -7.584 1.837 1.00 92.81 108 ASN A O 1
ATOM 823 N N . ALA A 1 109 ? -7.756 -6.451 -0.121 1.00 93.00 109 ALA A N 1
ATOM 824 C CA . ALA A 1 109 ? -6.458 -6.860 -0.609 1.00 93.00 109 ALA A CA 1
ATOM 825 C C . ALA A 1 109 ? -5.651 -5.691 -1.197 1.00 93.00 109 ALA A C 1
ATOM 827 O O . ALA A 1 109 ? -6.120 -4.566 -1.329 1.00 93.00 109 ALA A O 1
ATOM 828 N N . LEU A 1 110 ? -4.370 -5.949 -1.449 1.00 94.12 110 LEU A N 1
ATOM 829 C CA . LEU A 1 110 ? -3.538 -5.127 -2.321 1.00 94.12 110 LEU A CA 1
ATOM 830 C C . LEU A 1 110 ? -2.650 -6.054 -3.135 1.00 94.12 110 LEU A C 1
ATOM 832 O O . LEU A 1 110 ? -1.802 -6.754 -2.570 1.00 94.12 110 LEU A O 1
ATOM 836 N N . ASP A 1 111 ? -2.797 -6.002 -4.450 1.00 92.69 111 ASP A N 1
ATOM 837 C CA . ASP A 1 111 ? -1.928 -6.717 -5.376 1.00 92.69 111 ASP A CA 1
ATOM 838 C C . ASP A 1 111 ? -0.746 -5.853 -5.811 1.00 92.69 111 ASP A C 1
ATOM 840 O O . ASP A 1 111 ? -0.880 -4.663 -6.101 1.00 92.69 111 ASP A O 1
ATOM 844 N N . VAL A 1 112 ? 0.424 -6.477 -5.891 1.00 93.50 112 VAL A N 1
ATOM 845 C CA . VAL A 1 112 ? 1.681 -5.871 -6.324 1.00 93.50 112 VAL A CA 1
ATOM 846 C C . VAL A 1 112 ? 2.284 -6.732 -7.418 1.00 93.50 112 VAL A C 1
ATOM 848 O O . VAL A 1 112 ? 2.504 -7.928 -7.223 1.00 93.50 112 VAL A O 1
ATOM 851 N N . TYR A 1 113 ? 2.614 -6.112 -8.545 1.00 91.25 113 TYR A N 1
ATOM 852 C CA . TYR A 1 113 ? 3.282 -6.768 -9.659 1.00 91.25 113 TYR A CA 1
ATOM 853 C C . TYR A 1 113 ? 4.436 -5.935 -10.191 1.00 91.25 113 TYR A C 1
ATOM 855 O O . TYR A 1 113 ? 4.313 -4.727 -10.384 1.00 91.25 113 TYR A O 1
ATOM 863 N N . VAL A 1 114 ? 5.561 -6.597 -10.448 1.00 91.44 114 VAL A N 1
ATOM 864 C CA . VAL A 1 114 ? 6.754 -5.986 -11.041 1.00 91.44 114 VAL A CA 1
ATOM 865 C C . VAL A 1 114 ? 7.185 -6.829 -12.236 1.00 91.44 114 VAL A C 1
ATOM 867 O O . VAL A 1 114 ? 7.229 -8.062 -12.157 1.00 91.44 114 VAL A O 1
ATOM 870 N N . GLN A 1 115 ? 7.466 -6.157 -13.352 1.00 88.00 115 GLN A N 1
ATOM 871 C CA . GLN A 1 115 ? 7.897 -6.787 -14.602 1.00 88.00 115 GLN A CA 1
ATOM 872 C C . GLN A 1 115 ? 9.307 -7.407 -14.515 1.00 88.00 115 GLN A C 1
ATOM 874 O O . GLN A 1 115 ? 9.977 -7.371 -13.485 1.00 88.00 115 GLN A O 1
ATOM 879 N N . ASP A 1 116 ? 9.698 -8.107 -15.574 1.00 76.88 116 ASP A N 1
ATOM 880 C CA . ASP A 1 116 ? 10.473 -9.340 -15.537 1.00 76.88 116 ASP A CA 1
ATOM 881 C C . ASP A 1 116 ? 11.989 -9.210 -15.336 1.00 76.88 116 ASP A C 1
ATOM 883 O O . ASP A 1 116 ? 12.622 -10.197 -14.946 1.00 76.88 116 ASP A O 1
ATOM 887 N N . ASP A 1 117 ? 12.600 -8.039 -15.495 1.00 83.94 117 ASP A N 1
ATOM 888 C CA . ASP A 1 117 ? 14.036 -7.857 -15.248 1.00 83.94 117 ASP A CA 1
ATOM 889 C C . ASP A 1 117 ? 14.374 -7.131 -13.939 1.00 83.94 117 ASP A C 1
ATOM 891 O O . ASP A 1 117 ? 15.545 -7.062 -13.539 1.00 83.94 117 ASP A O 1
ATOM 895 N N . THR A 1 118 ? 13.355 -6.743 -13.178 1.00 89.81 118 THR A N 1
ATOM 896 C CA . THR A 1 118 ? 13.493 -6.091 -11.880 1.00 89.81 118 THR A CA 1
ATOM 897 C C . THR A 1 118 ? 13.180 -7.066 -10.744 1.00 89.81 118 THR A C 1
ATOM 899 O O . THR A 1 118 ? 12.113 -7.666 -10.665 1.00 89.81 118 THR A O 1
ATOM 902 N N . ALA A 1 119 ? 14.147 -7.247 -9.845 1.00 90.44 119 ALA A N 1
ATOM 903 C CA . ALA A 1 119 ? 13.986 -8.041 -8.634 1.00 90.44 119 ALA A CA 1
ATOM 904 C C . ALA A 1 119 ? 13.312 -7.222 -7.529 1.00 90.44 119 ALA A C 1
ATOM 906 O O . ALA A 1 119 ? 13.534 -6.014 -7.430 1.00 90.44 119 ALA A O 1
ATOM 907 N N . VAL A 1 120 ? 12.586 -7.905 -6.646 1.00 92.38 120 VAL A N 1
ATOM 908 C CA . VAL A 1 120 ? 12.042 -7.338 -5.407 1.00 92.38 120 VAL A CA 1
ATOM 909 C C . VAL A 1 120 ? 12.744 -8.005 -4.226 1.00 92.38 120 VAL A C 1
ATOM 911 O O . VAL A 1 120 ? 12.749 -9.229 -4.117 1.00 92.38 120 VAL A O 1
ATOM 914 N N . ASP A 1 121 ? 13.366 -7.195 -3.372 1.00 91.69 121 ASP A N 1
ATOM 915 C CA . ASP A 1 121 ? 13.988 -7.634 -2.113 1.00 91.69 121 ASP A CA 1
ATOM 916 C C . ASP A 1 121 ? 12.878 -7.835 -1.073 1.00 91.69 121 ASP A C 1
ATOM 918 O O . ASP A 1 121 ? 12.549 -8.961 -0.710 1.00 91.69 121 ASP A O 1
ATOM 922 N N . TYR A 1 122 ? 12.171 -6.757 -0.727 1.00 94.38 122 TYR A N 1
ATOM 923 C CA . TYR A 1 122 ? 11.047 -6.806 0.201 1.00 94.38 122 TYR A CA 1
ATOM 924 C C . TYR A 1 122 ? 9.947 -5.808 -0.165 1.00 94.38 122 TYR A C 1
ATOM 926 O O . TYR A 1 122 ? 10.158 -4.843 -0.907 1.00 94.38 122 TYR A O 1
ATOM 934 N N . ILE A 1 123 ? 8.780 -6.029 0.438 1.00 97.25 123 ILE A N 1
ATOM 935 C CA . ILE A 1 123 ? 7.655 -5.095 0.475 1.00 97.25 123 ILE A CA 1
ATOM 936 C C . ILE A 1 123 ? 7.131 -4.966 1.906 1.00 97.25 123 ILE A C 1
ATOM 938 O O . ILE A 1 123 ? 7.056 -5.951 2.640 1.00 97.25 123 ILE A O 1
ATOM 942 N N . ILE A 1 124 ? 6.752 -3.753 2.296 1.00 97.94 124 ILE A N 1
ATOM 943 C CA . ILE A 1 124 ? 6.100 -3.449 3.570 1.00 97.94 124 ILE A CA 1
ATOM 944 C C . ILE A 1 124 ? 4.898 -2.559 3.269 1.00 97.94 124 ILE A C 1
ATOM 946 O O . ILE A 1 124 ? 5.043 -1.463 2.731 1.00 97.94 124 ILE A O 1
ATOM 950 N N . LEU A 1 125 ? 3.707 -3.017 3.646 1.00 98.38 125 LEU A N 1
ATOM 951 C CA . LEU A 1 125 ? 2.488 -2.224 3.565 1.00 98.38 125 LEU A CA 1
ATOM 952 C C . LEU A 1 125 ? 2.148 -1.665 4.949 1.00 98.38 125 LEU A C 1
ATOM 954 O O . LEU A 1 125 ? 1.915 -2.418 5.894 1.00 98.38 125 LEU A O 1
ATOM 958 N N . THR A 1 126 ? 2.092 -0.340 5.054 1.00 97.94 126 THR A N 1
ATOM 959 C CA . THR A 1 126 ? 1.614 0.360 6.252 1.00 97.94 126 THR A CA 1
ATOM 960 C C . THR A 1 126 ? 0.243 0.953 5.964 1.00 97.94 126 THR A C 1
ATOM 962 O O . THR A 1 126 ? 0.107 1.754 5.042 1.00 97.94 126 THR A O 1
ATOM 965 N N . VAL A 1 127 ? -0.762 0.593 6.763 1.00 96.31 127 VAL A N 1
ATOM 966 C CA . VAL A 1 127 ? -2.141 1.088 6.627 1.00 96.31 127 VAL A CA 1
ATOM 967 C C . VAL A 1 127 ? -2.570 1.859 7.871 1.00 96.31 127 VAL A C 1
ATOM 969 O O . VAL A 1 127 ? -2.332 1.428 8.999 1.00 96.31 127 VAL A O 1
ATOM 972 N N . ALA A 1 128 ? -3.234 2.991 7.661 1.00 94.00 128 ALA A N 1
ATOM 973 C CA . ALA A 1 128 ? -4.034 3.669 8.668 1.00 94.00 128 ALA A CA 1
ATOM 974 C C . ALA A 1 128 ? -5.501 3.439 8.318 1.00 94.00 128 ALA A C 1
ATOM 976 O O . ALA A 1 128 ? -5.934 3.754 7.209 1.00 94.00 128 ALA A O 1
ATOM 977 N N . HIS A 1 129 ? -6.257 2.882 9.254 1.00 90.50 129 HIS A N 1
ATOM 978 C CA . HIS A 1 129 ? -7.653 2.532 9.046 1.00 90.50 129 HIS A CA 1
ATOM 979 C C . HIS A 1 129 ? -8.510 3.054 10.197 1.00 90.50 129 HIS A C 1
ATOM 981 O O . HIS A 1 129 ? -8.028 3.201 11.326 1.00 90.50 129 HIS A O 1
ATOM 987 N N . GLY A 1 130 ? -9.784 3.328 9.931 1.00 85.75 130 GLY A N 1
ATOM 988 C CA . GLY A 1 130 ? -10.740 3.585 10.991 1.00 85.75 130 GLY A CA 1
ATOM 989 C C . GLY A 1 130 ? -10.972 2.303 11.770 1.00 85.75 130 GLY A C 1
ATOM 990 O O . GLY A 1 130 ? -11.337 1.257 11.233 1.00 85.75 130 GLY A O 1
ATOM 991 N N . GLY A 1 131 ? -10.711 2.350 13.072 1.00 78.12 131 GLY A N 1
ATOM 992 C CA . GLY A 1 131 ? -11.097 1.257 13.948 1.00 78.12 131 GLY A CA 1
ATOM 993 C C . GLY A 1 131 ? -12.619 1.171 13.992 1.00 78.12 131 GLY A C 1
ATOM 994 O O . GLY A 1 131 ? -13.278 2.127 14.401 1.00 78.12 131 GLY A O 1
ATOM 995 N N . LYS A 1 132 ? -13.194 0.016 13.636 1.00 81.25 132 LYS A N 1
ATOM 996 C CA . LYS A 1 132 ? -14.543 -0.307 14.110 1.00 81.25 132 LYS A CA 1
ATOM 997 C C . LYS A 1 132 ? -14.480 -0.380 15.621 1.00 81.25 132 LYS A C 1
ATOM 999 O O . LYS A 1 132 ? -13.604 -1.052 16.168 1.00 81.25 132 LYS A O 1
ATOM 1004 N N . THR A 1 133 ? -15.407 0.285 16.287 1.00 88.31 133 THR A N 1
ATOM 1005 C CA . THR A 1 133 ? -15.508 0.211 17.734 1.00 88.31 133 THR A CA 1
ATOM 1006 C C . THR A 1 133 ? -16.759 -0.537 18.159 1.00 88.31 133 THR A C 1
ATOM 1008 O O . THR A 1 133 ? -17.761 -0.580 17.448 1.00 88.31 133 THR A O 1
ATOM 1011 N N . VAL A 1 134 ? -16.669 -1.189 19.311 1.00 92.56 134 VAL A N 1
ATOM 1012 C CA . VAL A 1 134 ? -17.755 -1.955 19.913 1.00 92.56 134 VAL A CA 1
ATOM 1013 C C . VAL A 1 134 ? -17.933 -1.465 21.337 1.00 92.56 134 VAL A C 1
ATOM 1015 O O . VAL A 1 134 ? -16.965 -1.342 22.092 1.00 92.56 134 VAL A O 1
ATOM 1018 N N . THR A 1 135 ? -19.177 -1.171 21.693 1.00 96.38 135 THR A N 1
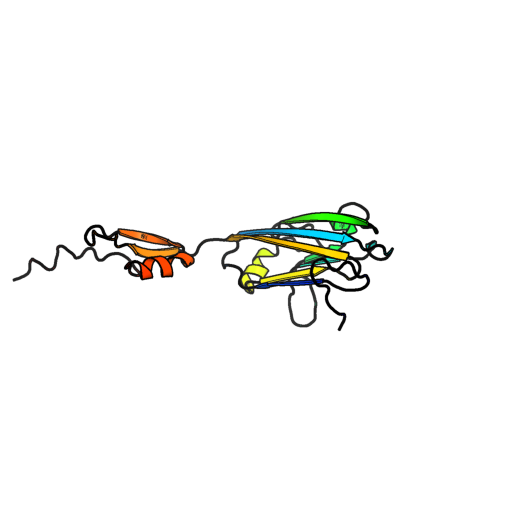ATOM 1019 C CA . THR A 1 135 ? -19.560 -0.853 23.066 1.00 96.38 135 THR A CA 1
ATOM 1020 C C . THR A 1 135 ? -19.625 -2.136 23.886 1.00 96.38 135 THR A C 1
ATOM 1022 O O . THR A 1 135 ? -20.270 -3.108 23.482 1.00 96.38 135 THR A O 1
ATOM 1025 N N . ILE A 1 136 ? -18.944 -2.134 25.029 1.00 96.12 136 ILE A N 1
ATOM 1026 C CA . ILE A 1 136 ? -18.917 -3.234 25.992 1.00 96.12 136 ILE A CA 1
ATOM 1027 C C . ILE A 1 136 ? -19.169 -2.712 27.410 1.00 96.12 136 ILE A C 1
ATOM 1029 O O . ILE A 1 136 ? -18.854 -1.560 27.727 1.00 96.12 136 ILE A O 1
ATOM 1033 N N . CYS A 1 137 ? -19.675 -3.584 28.278 1.00 95.62 137 CYS A N 1
ATOM 1034 C CA . CYS A 1 137 ? -19.670 -3.384 29.712 1.00 95.62 137 CYS A CA 1
ATOM 1035 C C . CYS A 1 137 ? -18.388 -4.007 30.255 1.00 95.62 137 CYS A C 1
ATOM 1037 O O . CYS A 1 137 ? -18.247 -5.230 30.313 1.00 95.62 137 CYS A O 1
ATOM 1039 N N . HIS A 1 138 ? -17.433 -3.156 30.613 1.00 94.69 138 HIS A N 1
ATOM 1040 C CA . HIS A 1 138 ? -16.171 -3.573 31.199 1.00 94.69 138 HIS A CA 1
ATOM 1041 C C . HIS A 1 138 ? -16.344 -3.860 32.690 1.00 94.69 138 HIS A C 1
ATOM 1043 O O . HIS A 1 138 ? -16.846 -3.007 33.422 1.00 94.69 138 HIS A O 1
ATOM 1049 N N . ILE A 1 139 ? -15.918 -5.036 33.152 1.00 92.56 139 ILE A N 1
ATOM 1050 C CA . ILE A 1 139 ? -16.059 -5.497 34.535 1.00 92.56 139 ILE A CA 1
ATOM 1051 C C . ILE A 1 139 ? -14.654 -5.707 35.127 1.00 92.56 139 ILE A C 1
ATOM 1053 O O . ILE A 1 139 ? -14.017 -6.733 34.878 1.00 92.56 139 ILE A O 1
ATOM 1057 N N . PRO A 1 140 ? -14.141 -4.766 35.947 1.00 88.88 140 PRO A N 1
ATOM 1058 C CA . PRO A 1 140 ? -12.803 -4.878 36.517 1.00 88.88 140 PRO A CA 1
ATOM 1059 C C . PRO A 1 140 ? -12.622 -6.131 37.383 1.00 88.88 140 PRO A C 1
ATOM 1061 O O . PRO A 1 140 ? -13.416 -6.428 38.285 1.00 88.88 140 PRO A O 1
ATOM 1064 N N . SER A 1 141 ? -11.514 -6.841 37.165 1.00 81.50 141 SER A N 1
ATOM 1065 C CA . SER A 1 141 ? -11.136 -8.002 37.974 1.00 81.50 141 SER A CA 1
ATOM 1066 C C . SER A 1 141 ? -11.019 -7.624 39.455 1.00 81.50 141 SER A C 1
ATOM 1068 O O . SER A 1 141 ? -10.235 -6.757 39.833 1.00 81.50 141 SER A O 1
ATOM 1070 N N . GLY A 1 142 ? -11.809 -8.286 40.304 1.00 77.44 142 GLY A N 1
ATOM 1071 C CA . GLY A 1 142 ? -11.832 -8.051 41.751 1.00 77.44 142 GLY A CA 1
ATOM 1072 C C . GLY A 1 142 ? -12.841 -7.003 42.236 1.00 77.44 142 GLY A C 1
ATOM 1073 O O . GLY A 1 142 ? -13.030 -6.896 43.446 1.00 77.44 142 GLY A O 1
ATOM 1074 N N . ASN A 1 143 ? -13.534 -6.279 41.345 1.00 79.06 143 ASN A N 1
ATOM 1075 C CA . ASN A 1 143 ? -14.620 -5.370 41.730 1.00 79.06 143 ASN A CA 1
ATOM 1076 C C . ASN A 1 143 ? -15.737 -5.310 40.675 1.00 79.06 143 ASN A C 1
ATOM 1078 O O . ASN A 1 143 ? -15.796 -4.403 39.847 1.00 79.06 143 ASN A O 1
ATOM 1082 N N . GLN A 1 144 ? -16.668 -6.261 40.763 1.00 78.00 144 GLN A N 1
ATOM 1083 C CA . GLN A 1 144 ? -17.816 -6.372 39.851 1.00 78.00 144 GLN A CA 1
ATOM 1084 C C . GLN A 1 144 ? -18.782 -5.179 39.933 1.00 78.00 144 GLN A C 1
ATOM 1086 O O . GL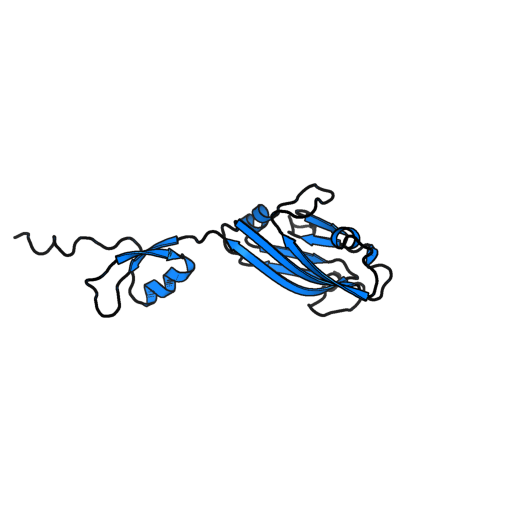N A 1 144 ? -19.501 -4.911 38.979 1.00 78.00 144 GLN A O 1
ATOM 1091 N N . SER A 1 145 ? -18.786 -4.440 41.046 1.00 80.12 145 SER A N 1
ATOM 1092 C CA . SER A 1 145 ? -19.648 -3.265 41.237 1.00 80.12 145 SER A CA 1
ATOM 1093 C C . SER A 1 145 ? -19.093 -1.990 40.594 1.00 80.12 145 SER A C 1
ATOM 1095 O O . SER A 1 145 ? -19.772 -0.968 40.601 1.00 80.12 145 SER A O 1
ATOM 1097 N N . ALA A 1 146 ? -17.865 -2.024 40.070 1.00 86.25 146 ALA A N 1
ATOM 1098 C CA . ALA A 1 146 ? -17.233 -0.910 39.362 1.00 86.25 146 ALA A CA 1
ATOM 1099 C C . ALA A 1 146 ? -17.293 -1.087 37.836 1.00 86.25 146 ALA A C 1
ATOM 1101 O O . ALA A 1 146 ? -16.383 -0.652 37.133 1.00 86.25 146 ALA A O 1
ATOM 1102 N N . SER A 1 147 ? -18.333 -1.756 37.330 1.00 91.12 147 SER A N 1
ATOM 1103 C CA . SER A 1 147 ? -18.524 -1.956 35.897 1.00 91.12 147 SER A CA 1
ATOM 1104 C C . SER A 1 147 ? -18.701 -0.624 35.163 1.00 91.12 147 SER A C 1
ATOM 1106 O O . SER A 1 147 ? -19.370 0.279 35.669 1.00 91.12 147 SER A O 1
ATOM 1108 N N . GLN A 1 148 ? -18.123 -0.499 33.970 1.00 93.50 148 GLN A N 1
ATOM 1109 C CA . GLN A 1 148 ? -18.161 0.726 33.172 1.00 93.50 148 GLN A CA 1
ATOM 1110 C C . GLN A 1 148 ? -18.489 0.429 31.712 1.00 93.50 148 GLN A C 1
ATOM 1112 O O . GLN A 1 148 ? -17.847 -0.408 31.082 1.00 93.50 148 GLN A O 1
ATOM 1117 N N . THR A 1 149 ? -19.444 1.170 31.153 1.00 95.94 149 THR A N 1
ATOM 1118 C CA . THR A 1 149 ? -19.688 1.174 29.709 1.00 95.94 149 THR A CA 1
ATOM 1119 C C . THR A 1 149 ? -18.529 1.878 29.015 1.00 95.94 149 THR A C 1
ATOM 1121 O O . THR A 1 149 ? -18.310 3.073 29.223 1.00 95.94 149 THR A O 1
ATOM 1124 N N . ILE A 1 150 ? -17.789 1.150 28.183 1.00 94.62 150 ILE A N 1
ATOM 1125 C CA . ILE A 1 150 ? -16.685 1.692 27.388 1.00 94.62 150 ILE A CA 1
ATOM 1126 C C . ILE A 1 150 ? -16.836 1.293 25.924 1.00 94.62 150 ILE A C 1
ATOM 1128 O O . ILE A 1 150 ? -17.545 0.353 25.573 1.00 94.62 150 ILE A O 1
ATOM 1132 N N . THR A 1 151 ? -16.149 2.022 25.053 1.00 94.75 151 THR A N 1
ATOM 1133 C CA . THR A 1 151 ? -16.058 1.705 23.628 1.00 94.75 151 THR A CA 1
ATOM 1134 C C . THR A 1 151 ? -14.628 1.275 23.325 1.00 94.75 151 THR A C 1
ATOM 1136 O O . THR A 1 151 ? -13.689 2.013 23.619 1.00 94.75 151 THR A O 1
ATOM 1139 N N . VAL A 1 152 ? -14.457 0.078 22.767 1.00 91.62 152 VAL A N 1
ATOM 1140 C CA . VAL A 1 152 ? -13.143 -0.512 22.463 1.00 91.62 152 VAL A CA 1
ATOM 1141 C C . VAL A 1 152 ? -13.017 -0.808 20.976 1.00 91.62 152 VAL A C 1
ATOM 1143 O O . VAL A 1 152 ? -14.023 -0.899 20.277 1.00 91.62 152 VAL A O 1
ATOM 1146 N N . ASN A 1 153 ? -11.794 -0.993 20.477 1.00 88.94 153 ASN A N 1
ATOM 1147 C CA . ASN A 1 153 ? -11.600 -1.505 19.120 1.00 88.94 153 ASN A CA 1
ATOM 1148 C C . ASN A 1 153 ? -12.243 -2.892 18.982 1.00 88.94 153 ASN A C 1
ATOM 1150 O O . ASN A 1 153 ? -12.076 -3.746 19.854 1.00 88.94 153 ASN A O 1
ATOM 1154 N N . ALA A 1 154 ? -12.930 -3.134 17.866 1.00 87.50 154 ALA A N 1
ATOM 1155 C CA . ALA A 1 154 ? -13.595 -4.400 17.566 1.00 87.50 154 ALA A CA 1
ATOM 1156 C C . ALA A 1 154 ? -12.624 -5.591 17.637 1.00 87.50 154 ALA A C 1
ATOM 1158 O O . ALA A 1 154 ? -12.983 -6.656 18.132 1.00 87.50 154 ALA A O 1
ATOM 1159 N N . SER A 1 155 ? -11.368 -5.388 17.228 1.00 84.94 155 SER A N 1
ATOM 1160 C CA . SER A 1 155 ? -10.296 -6.386 17.327 1.00 84.94 155 SER A CA 1
ATOM 1161 C C . SER A 1 155 ? -9.924 -6.755 18.769 1.00 84.94 155 SER A C 1
ATOM 1163 O O . SER A 1 155 ? -9.455 -7.865 19.012 1.00 84.94 155 SER A O 1
ATOM 1165 N N . SER A 1 156 ? -10.168 -5.871 19.741 1.00 89.94 156 SER A N 1
ATOM 1166 C CA . SER A 1 156 ? -9.892 -6.113 21.162 1.00 89.94 156 SER A CA 1
ATOM 1167 C C . SER A 1 156 ? -11.038 -6.818 21.888 1.00 89.94 156 SER A C 1
ATOM 1169 O O . SER A 1 156 ? -10.833 -7.316 22.995 1.00 89.94 156 SER A O 1
ATOM 1171 N N . VAL A 1 157 ? -12.236 -6.887 21.294 1.00 93.19 157 VAL A N 1
ATOM 1172 C CA . VAL A 1 157 ? -13.454 -7.392 21.955 1.00 93.19 157 VAL A CA 1
ATOM 1173 C C . VAL A 1 157 ? -13.253 -8.788 22.528 1.00 93.19 157 VAL A C 1
ATOM 1175 O O . VAL A 1 157 ? -13.606 -9.027 23.676 1.00 93.19 157 VAL A O 1
ATOM 1178 N N . ASN A 1 158 ? -12.629 -9.701 21.781 1.00 94.19 158 ASN A N 1
ATOM 1179 C CA . ASN A 1 158 ? -12.441 -11.073 22.255 1.00 94.19 158 ASN A CA 1
ATOM 1180 C C . ASN A 1 158 ? -11.580 -11.140 23.531 1.00 94.19 158 ASN A C 1
ATOM 1182 O O . ASN A 1 158 ? -11.852 -11.934 24.426 1.00 94.19 158 ASN A O 1
ATOM 1186 N N . THR A 1 159 ? -10.571 -10.275 23.650 1.00 93.44 159 THR A N 1
ATOM 1187 C CA . THR A 1 159 ? -9.745 -10.170 24.862 1.00 93.44 159 THR A CA 1
ATOM 1188 C C . THR A 1 159 ? -10.564 -9.679 26.051 1.00 93.44 159 THR A C 1
ATOM 1190 O O . THR A 1 159 ? -10.452 -10.235 27.139 1.00 93.44 159 THR A O 1
ATOM 1193 N N . HIS A 1 160 ? -11.418 -8.678 25.839 1.00 93.12 160 HIS A N 1
ATOM 1194 C CA . HIS A 1 160 ? -12.319 -8.157 26.865 1.00 93.12 160 HIS A CA 1
ATOM 1195 C C . HIS A 1 160 ? -13.317 -9.221 27.345 1.00 93.12 160 HIS A C 1
ATOM 1197 O O . HIS A 1 160 ? -13.436 -9.465 28.546 1.00 93.12 160 HIS A O 1
ATOM 1203 N N . LEU A 1 161 ? -13.952 -9.939 26.412 1.00 93.94 161 LEU A N 1
ATOM 1204 C CA . LEU A 1 161 ? -14.881 -11.028 26.733 1.00 93.94 161 LEU A CA 1
ATOM 1205 C C . LEU A 1 161 ? -14.206 -12.153 27.535 1.00 93.94 161 LEU A C 1
ATOM 1207 O O . LEU A 1 161 ? -14.775 -12.655 28.502 1.00 93.94 161 LEU A O 1
ATOM 1211 N N . ASN A 1 162 ? -12.963 -12.510 27.197 1.00 93.75 162 ASN A N 1
ATOM 1212 C CA . ASN A 1 162 ? -12.195 -13.522 27.934 1.00 93.75 162 ASN A CA 1
ATOM 1213 C C . ASN A 1 162 ? -11.816 -13.090 29.362 1.00 93.75 162 ASN A C 1
ATOM 1215 O O . ASN A 1 162 ? -11.485 -13.940 30.188 1.00 93.75 162 ASN A O 1
ATOM 1219 N N . HIS A 1 163 ? -11.867 -11.791 29.664 1.00 89.19 163 HIS A N 1
ATOM 1220 C CA . HIS A 1 163 ? -11.638 -11.245 31.002 1.00 89.19 163 HIS A CA 1
ATOM 1221 C C . HIS A 1 163 ? -12.931 -11.001 31.796 1.00 89.19 163 HIS A C 1
ATOM 1223 O O . HIS A 1 163 ? -12.858 -10.543 32.936 1.00 89.19 163 HIS A O 1
ATOM 1229 N N . GLY A 1 164 ? -14.091 -11.366 31.240 1.00 90.31 164 GLY A N 1
ATOM 1230 C CA . GLY A 1 164 ? -15.385 -11.284 31.917 1.00 90.31 164 GLY A CA 1
ATOM 1231 C C . GLY A 1 164 ? -16.226 -10.061 31.560 1.00 90.31 164 GLY A C 1
ATOM 1232 O O . GLY A 1 164 ? -17.290 -9.903 32.151 1.00 90.31 164 GLY A O 1
ATOM 1233 N N . ASP A 1 165 ? -15.792 -9.234 30.605 1.00 94.94 165 ASP A N 1
ATOM 1234 C CA . ASP A 1 165 ? -16.605 -8.140 30.062 1.00 94.94 165 ASP A CA 1
ATOM 1235 C C . ASP A 1 165 ? -17.781 -8.696 29.237 1.00 94.94 165 ASP A C 1
ATOM 1237 O O . ASP A 1 165 ? -17.745 -9.832 28.754 1.00 94.94 165 ASP A O 1
ATOM 1241 N N . THR A 1 166 ? -18.827 -7.894 29.028 1.00 95.06 166 THR A N 1
ATOM 1242 C CA . THR A 1 166 ? -19.984 -8.276 28.199 1.00 95.06 166 THR A CA 1
ATOM 1243 C C . THR A 1 166 ? -20.202 -7.302 27.045 1.00 95.06 166 THR A C 1
ATOM 1245 O O . THR A 1 166 ? -19.798 -6.144 27.099 1.00 95.06 166 THR A O 1
ATOM 1248 N N . LEU A 1 167 ? -20.830 -7.768 25.962 1.00 96.19 167 LEU A N 1
ATOM 1249 C CA . LEU A 1 167 ? -21.226 -6.896 24.851 1.00 96.19 167 LEU A CA 1
ATOM 1250 C C . LEU A 1 167 ? -22.384 -5.977 25.266 1.00 96.19 167 LEU A C 1
ATOM 1252 O O . LEU A 1 167 ? -23.314 -6.433 25.929 1.00 96.19 167 LEU A O 1
ATOM 1256 N N . GLY A 1 168 ? -22.366 -4.730 24.789 1.00 95.31 168 GLY A N 1
ATOM 1257 C CA . GLY A 1 168 ? -23.401 -3.731 25.067 1.00 95.31 168 GLY A CA 1
ATOM 1258 C C . GLY A 1 168 ? -23.065 -2.822 26.248 1.00 95.31 168 GLY A C 1
ATOM 1259 O O . GLY A 1 168 ? -21.960 -2.852 26.771 1.00 95.31 168 GLY A O 1
ATOM 1260 N N . GLU A 1 169 ? -23.999 -1.962 26.637 1.00 95.31 169 GLU A N 1
ATOM 1261 C CA . GLU A 1 169 ? -23.835 -1.092 27.807 1.00 95.31 169 GLU A CA 1
ATOM 1262 C C . GLU A 1 169 ? -23.979 -1.888 29.114 1.00 95.31 169 GLU A C 1
ATOM 1264 O O . GLU A 1 169 ? -24.577 -2.964 29.137 1.00 95.31 169 GLU A O 1
ATOM 1269 N N . CYS A 1 170 ? -23.437 -1.368 30.216 1.00 93.44 170 CYS A N 1
ATOM 1270 C CA . CYS A 1 170 ? -23.717 -1.923 31.534 1.00 93.44 170 CYS A CA 1
ATOM 1271 C C . CYS A 1 170 ? -25.179 -1.686 31.932 1.00 93.44 170 CYS A C 1
ATOM 1273 O O . CYS A 1 170 ? -25.729 -0.611 31.705 1.00 93.44 170 CYS A O 1
ATOM 1275 N N . ASP A 1 171 ? -25.789 -2.667 32.595 1.00 85.00 171 ASP A N 1
ATOM 1276 C CA . ASP A 1 171 ? -27.118 -2.498 33.174 1.00 85.00 171 ASP A CA 1
ATOM 1277 C C . ASP A 1 171 ? -27.057 -1.545 34.384 1.00 85.00 171 ASP A C 1
ATOM 1279 O O . ASP A 1 171 ? -26.541 -1.904 35.443 1.00 85.00 171 ASP A O 1
ATOM 1283 N N . ASP A 1 172 ? -27.687 -0.370 34.292 1.00 66.81 172 ASP A N 1
ATOM 1284 C CA . ASP A 1 172 ? -27.844 0.598 35.402 1.00 66.81 172 ASP A CA 1
ATOM 1285 C C . ASP A 1 172 ? -28.704 0.073 36.585 1.00 66.81 172 ASP A C 1
ATOM 1287 O O . ASP A 1 172 ? -29.071 0.805 37.508 1.00 66.81 172 ASP A O 1
ATOM 1291 N N . ASN A 1 173 ? -29.092 -1.205 36.576 1.00 55.94 173 ASN A N 1
ATOM 1292 C CA . ASN A 1 173 ? -30.179 -1.748 37.392 1.00 55.94 173 ASN A CA 1
ATOM 1293 C C . ASN A 1 173 ? -29.742 -2.488 38.669 1.00 55.94 173 ASN A C 1
ATOM 1295 O O . ASN A 1 173 ? -30.500 -3.307 39.198 1.00 55.94 173 ASN A O 1
ATOM 1299 N N . SER A 1 174 ? -28.576 -2.171 39.235 1.00 51.66 174 SER A N 1
ATOM 1300 C CA . SER A 1 174 ? -28.166 -2.711 40.544 1.00 51.66 174 SER A CA 1
ATOM 1301 C C . SER A 1 174 ? -28.890 -2.073 41.751 1.00 51.66 174 SER A C 1
ATOM 1303 O O . SER A 1 174 ? -28.772 -2.583 42.865 1.00 51.66 174 SER A O 1
ATOM 1305 N N . GLU A 1 175 ? -29.734 -1.050 41.541 1.00 52.59 175 GLU A N 1
ATOM 1306 C CA . GLU A 1 175 ? -30.487 -0.348 42.606 1.00 52.59 175 GLU A CA 1
ATOM 1307 C C . GLU A 1 175 ? -32.033 -0.479 42.524 1.00 52.59 175 GLU A C 1
ATOM 1309 O O . GLU A 1 175 ? -32.732 -0.063 43.446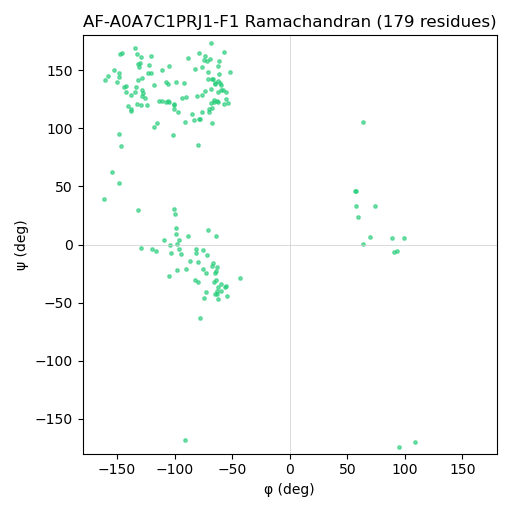 1.00 52.59 175 GLU A O 1
ATOM 1314 N N . ARG A 1 176 ? -32.631 -1.088 41.481 1.00 49.25 176 ARG A N 1
ATOM 1315 C CA . ARG A 1 176 ? -34.114 -1.190 41.358 1.00 49.25 176 ARG A CA 1
ATOM 1316 C C . ARG A 1 176 ? -34.735 -2.545 41.700 1.00 49.25 176 ARG A C 1
ATOM 1318 O O . ARG A 1 176 ? -35.959 -2.629 41.804 1.00 49.25 176 ARG A O 1
ATOM 1325 N N . SER A 1 177 ? -33.942 -3.587 41.937 1.00 49.31 177 SER A N 1
ATOM 1326 C CA . SER A 1 177 ? -34.451 -4.931 42.266 1.00 49.31 177 SER A CA 1
ATOM 1327 C C . SER A 1 177 ? -34.505 -5.247 43.770 1.00 49.31 177 SER A C 1
ATOM 1329 O O . SER A 1 177 ? -35.058 -6.276 44.146 1.00 49.31 177 SER A O 1
ATOM 1331 N N . ARG A 1 178 ? -34.026 -4.358 44.657 1.00 54.88 178 ARG A N 1
ATOM 1332 C CA . ARG A 1 178 ? -34.106 -4.534 46.128 1.00 54.88 178 ARG A CA 1
ATOM 1333 C C . ARG A 1 178 ? -35.252 -3.781 46.813 1.00 54.88 178 ARG A C 1
ATOM 1335 O O . ARG A 1 178 ? -35.270 -3.666 48.034 1.00 54.88 178 ARG A O 1
ATOM 1342 N N . GLY A 1 179 ? -36.224 -3.282 46.052 1.00 47.81 179 GLY A N 1
ATOM 1343 C CA . GLY A 1 179 ? -37.272 -2.423 46.600 1.00 47.81 179 GLY A CA 1
ATOM 1344 C C . GLY A 1 179 ? -38.625 -2.543 45.917 1.00 47.81 179 GLY A C 1
ATOM 1345 O O . GLY A 1 179 ? -39.179 -1.521 45.535 1.00 47.81 179 GLY A O 1
ATOM 1346 N N . ARG A 1 180 ? -39.186 -3.751 45.775 1.00 46.16 180 ARG A N 1
ATOM 1347 C CA . ARG A 1 180 ? -40.632 -3.939 45.548 1.00 46.16 180 ARG A CA 1
ATOM 1348 C C . ARG A 1 180 ? -41.129 -5.247 46.180 1.00 46.16 180 ARG A C 1
ATOM 1350 O O . ARG A 1 180 ? -41.098 -6.278 45.528 1.00 46.16 180 ARG A O 1
ATOM 1357 N N . ARG A 1 181 ? -41.646 -5.067 47.403 1.00 40.81 181 ARG A N 1
ATOM 1358 C CA . ARG A 1 181 ? -42.622 -5.862 48.179 1.00 40.81 181 ARG A CA 1
ATOM 1359 C C . ARG A 1 181 ? -42.276 -7.303 48.531 1.00 40.81 181 ARG A C 1
ATOM 1361 O O . ARG A 1 181 ? -42.227 -8.150 47.622 1.00 40.81 181 ARG A O 1
#

Nearest PDB structures (foldseek):
  4c90-assembly1_B  TM=3.560E-01  e=4.585E-02  Bacteroides ovatus
  4c90-assembly1_A  TM=3.273E-01  e=1.010E-01  Bacteroides ovatus
  2a6x-assembly1_A  TM=5.242E-01  e=1.791E+00  Saccharomyces cerevisiae
  4xup-assembly6_F  TM=4.342E-01  e=8.210E+00  Paenibacillus barcinonensis

Foldseek 3Di:
DFDADDAPDQDFQHKHKDKDAQADAAFPWKKKKWKKAQAQDACLQAKKKAKDDDDDPRPRPLDMDGVCVQVVHGPHHGDIDIDIQTQCAGDQDPVGRGHCVVRCNVRVMMMIMIGGRMHTNDMDMDTDGDFDKFWKFQADDPHNPPTFTDIDGPVCVVVRVVVPIGGDGDDPPPPPPVDDD

Mean predicted aligned error: 10.22 Å

Secondary structure (DSSP, 8-state):
-PPPBPTT---SS--EEEEEESPPSSEEEEEEEEEEEE-SSS-GGG-EEEEEE-SSS--EEEEEEEHHHHHTS---TT-EEEEEEETTSPPP-SS-----HHHHHHHSEEEEEE-TTEEEEEEEEEEEEPPPEEEEEE--TT-GGG-EEEEEEGGGHHHHHHTT-EES---STTSSSS---

Radius of gyration: 24.52 Å; Cα contacts (8 Å, |Δi|>4): 392; chains: 1; bounding box: 65×30×69 Å

Sequence (181 aa):
MFPHRQFDDKAVNRVFGHTFTGLPEDIQAATLEIRMFAGGSSLVSNDAIHLELTGINDAFSSWGLGLTALFGQPWIGGSDQTFNLNLANLSPDGQGDTNIISFMNADNALDVYVQDDTAVDYIILTVAHGGKTVTICHIPSGNQSASQTITVNASSVNTHLNHGDTLGECDDNSERSRGRR